Protein AF-A0A4P7UDV1-F1 (afdb_monomer)

Radius of gyration: 22.14 Å; Cα contacts (8 Å, |Δi|>4): 402; chains: 1; bounding box: 52×79×64 Å

Secondary structure (DSSP, 8-state):
----------------------PPP-----TTTTT---SSEEEEEEEEEETTEEEEEEEEEESSPPS-EEEEE--TT--GGGGHHHHHHHHTTT-EEEEE----GGG-HHHHHHHHHHHHHT-S--TTSPPPS-EEEEEETHHHHHHHHHHHHHHHH-GGGEEEEEEES--TT----TT-STT-----EEEEE--TTS---------

Organism: NCBI:txid402297

InterPro domains:
  IPR029058 Alpha/Beta hydrolase fold [G3DSA:3.40.50.1820] (19-200)
  IPR029058 Alpha/Beta hydrolase fold [SSF53474] (49-173)

Solvent-accessible surface area (backbone atoms only — not comparable to full-atom values): 12020 Å² total; per-residue (Å²): 134,93,86,83,82,89,80,89,80,87,78,86,81,80,82,84,72,74,93,61,85,78,70,78,77,81,73,73,85,67,70,49,39,79,76,56,85,60,98,48,32,49,53,47,69,45,81,45,73,49,88,88,43,78,30,50,27,45,35,25,40,23,78,54,83,45,74,24,31,31,42,48,28,38,30,54,95,55,43,49,62,80,42,47,70,61,41,46,59,44,7,63,69,31,26,23,26,42,19,66,42,63,81,19,65,96,10,29,58,65,63,17,42,41,46,26,52,30,52,71,71,57,73,57,62,56,88,98,49,82,65,47,70,33,33,33,25,17,15,34,29,23,9,11,27,17,21,45,38,22,45,38,43,25,53,73,75,37,45,93,28,44,58,29,38,43,30,35,51,45,43,93,80,64,80,75,59,80,60,78,58,94,89,57,83,72,85,57,55,60,46,77,48,68,56,101,84,59,92,76,92,78,89,69,87,85,132

Foldseek 3Di:
DDDDDDDDDDDDDDPPDDPDPDDPPQDPQDCLQVPDDDPFWGWDWDWDDFPNDIWIKIKIAGPDAAQAEEEEEEAQVDACSVCSVVQNVCSSVRYMYIYTGDHLVQLPLVSLLSVLVCLQVQVDQDPPDGHHQAYEFEYAASSLQSSLSSLQNCCVRPVVRYAEYEYHLYHPPRPRPQPPDPPDQRRYYYHYHYDPPRDDDDDDDDD

pLDDT: mean 79.94, std 22.25, range [30.83, 98.62]

Structure (mmCIF, N/CA/C/O backbone):
data_AF-A0A4P7UDV1-F1
#
_entry.id   AF-A0A4P7UDV1-F1
#
loop_
_atom_site.group_PDB
_atom_site.id
_atom_site.type_symbol
_atom_site.label_atom_id
_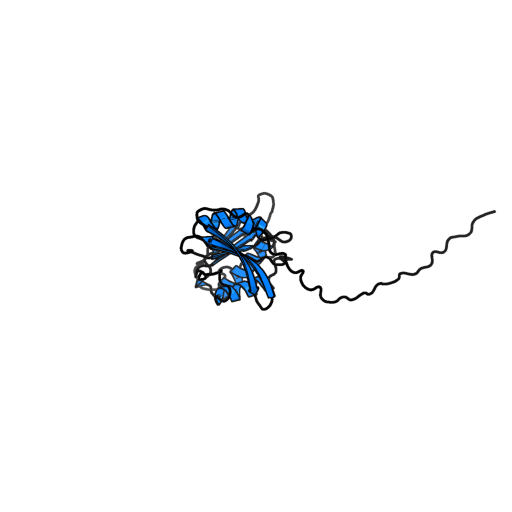atom_site.label_alt_id
_atom_site.label_comp_id
_atom_site.label_asym_id
_atom_site.label_entity_id
_atom_site.label_seq_id
_atom_site.pdbx_PDB_ins_code
_atom_site.Cartn_x
_atom_site.Cartn_y
_atom_site.Cartn_z
_atom_site.occupancy
_atom_site.B_iso_or_equiv
_atom_site.auth_seq_id
_atom_site.auth_comp_id
_atom_site.auth_asym_id
_atom_site.auth_atom_id
_atom_site.pdbx_PDB_model_num
ATOM 1 N N . MET A 1 1 ? 34.964 53.463 -48.352 1.00 39.47 1 MET A N 1
ATOM 2 C CA . MET A 1 1 ? 33.558 53.267 -47.938 1.00 39.47 1 MET A CA 1
ATOM 3 C C . MET A 1 1 ? 33.395 51.854 -47.388 1.00 39.47 1 MET A C 1
ATOM 5 O O . MET A 1 1 ? 33.718 50.904 -48.077 1.00 39.47 1 MET A O 1
ATOM 9 N N . LYS A 1 2 ? 32.984 51.776 -46.116 1.00 41.00 2 LYS A N 1
ATOM 10 C CA . LYS A 1 2 ? 32.418 50.651 -45.343 1.00 41.00 2 LYS A CA 1
ATOM 11 C C . LYS A 1 2 ? 32.063 49.356 -46.109 1.00 41.00 2 LYS A C 1
ATOM 13 O O . LYS A 1 2 ? 31.146 49.387 -46.925 1.00 41.00 2 LYS A O 1
ATOM 18 N N . LYS A 1 3 ? 32.642 48.224 -45.680 1.00 41.78 3 LYS A N 1
ATOM 19 C CA . LYS A 1 3 ? 31.980 47.080 -44.995 1.00 41.78 3 LYS A CA 1
ATOM 20 C C . LYS A 1 3 ? 32.905 45.855 -45.049 1.00 41.78 3 LYS A C 1
ATOM 22 O O . LYS A 1 3 ? 33.069 45.273 -46.114 1.00 41.78 3 LYS A O 1
ATOM 27 N N . THR A 1 4 ? 33.438 45.432 -43.904 1.00 43.97 4 THR A N 1
ATOM 28 C CA . THR A 1 4 ? 34.104 44.127 -43.778 1.00 43.97 4 THR A CA 1
ATOM 29 C C . THR A 1 4 ? 33.486 43.357 -42.618 1.00 43.97 4 THR A C 1
ATOM 31 O O . THR A 1 4 ? 33.153 43.930 -41.582 1.00 43.97 4 THR A O 1
ATOM 34 N N . LEU A 1 5 ? 33.246 42.081 -42.906 1.00 43.62 5 LEU A N 1
ATOM 35 C CA . LEU A 1 5 ? 32.395 41.107 -42.238 1.00 43.62 5 LEU A CA 1
ATOM 36 C C . LEU A 1 5 ? 32.737 40.822 -40.769 1.00 43.62 5 LEU A C 1
ATOM 38 O O . LEU A 1 5 ? 33.891 40.842 -40.354 1.00 43.62 5 LEU A O 1
ATOM 42 N N . MET A 1 6 ? 31.684 40.443 -40.040 1.00 44.84 6 MET A N 1
ATOM 43 C CA . MET A 1 6 ? 31.724 39.751 -38.755 1.00 44.84 6 MET A CA 1
ATOM 44 C C . MET A 1 6 ? 32.498 38.428 -38.835 1.00 44.84 6 MET A C 1
ATOM 46 O O . MET A 1 6 ? 32.241 37.615 -39.720 1.00 44.84 6 MET A O 1
ATOM 50 N N . ALA A 1 7 ? 33.337 38.175 -37.831 1.00 40.78 7 ALA A N 1
ATOM 51 C CA . ALA A 1 7 ? 33.758 36.837 -37.434 1.00 40.78 7 ALA A CA 1
ATOM 52 C C . ALA A 1 7 ? 33.317 36.613 -35.980 1.00 40.78 7 ALA A C 1
ATOM 54 O O . ALA A 1 7 ? 33.804 37.271 -35.063 1.00 40.78 7 ALA A O 1
ATOM 55 N N . VAL A 1 8 ? 32.351 35.713 -35.785 1.00 45.94 8 VAL A N 1
ATOM 56 C CA . VAL A 1 8 ? 31.938 35.216 -34.470 1.00 45.94 8 VAL A CA 1
ATOM 57 C C . VAL A 1 8 ? 32.872 34.061 -34.110 1.00 45.94 8 VAL A C 1
ATOM 59 O O . VAL A 1 8 ? 32.775 32.978 -34.678 1.00 45.94 8 VAL A O 1
ATOM 62 N N . VAL A 1 9 ? 33.784 34.307 -33.174 1.00 47.38 9 VAL A N 1
ATOM 63 C CA . VAL A 1 9 ? 34.491 33.285 -32.384 1.00 47.38 9 VAL A CA 1
ATOM 64 C C . VAL A 1 9 ? 33.741 33.268 -31.043 1.00 47.38 9 VAL A C 1
ATOM 66 O O . VAL A 1 9 ? 33.568 34.318 -30.442 1.00 47.38 9 VAL A O 1
ATOM 69 N N . GLY A 1 10 ? 33.125 32.197 -30.547 1.00 42.25 10 GLY A N 1
ATOM 70 C CA . GLY A 1 10 ? 33.565 30.811 -30.547 1.00 42.25 10 GLY A CA 1
ATOM 71 C C . GLY A 1 10 ? 34.203 30.490 -29.192 1.00 42.25 10 GLY A C 1
ATOM 72 O O . GLY A 1 10 ? 35.418 30.409 -29.116 1.00 42.25 10 GLY A O 1
ATOM 73 N N . ALA A 1 11 ? 33.399 30.327 -28.132 1.00 43.97 11 ALA A N 1
ATOM 74 C CA . ALA A 1 11 ? 33.794 29.606 -26.915 1.00 43.97 11 ALA A CA 1
ATOM 75 C C . ALA A 1 11 ? 32.549 29.169 -26.124 1.00 43.97 11 ALA A C 1
ATOM 77 O O . ALA A 1 11 ? 32.001 29.905 -25.305 1.00 43.97 11 ALA A O 1
ATOM 78 N N . ALA A 1 12 ? 32.100 27.944 -26.397 1.00 45.91 12 ALA A N 1
ATOM 79 C CA . ALA A 1 12 ? 31.223 27.194 -25.515 1.00 45.91 12 ALA A CA 1
ATOM 80 C C . ALA A 1 12 ? 32.033 26.768 -24.280 1.00 45.91 12 ALA A C 1
ATOM 82 O O . ALA A 1 12 ? 32.926 25.928 -24.383 1.00 45.91 12 ALA A O 1
ATOM 83 N N . ALA A 1 13 ? 31.736 27.343 -23.116 1.00 44.84 13 ALA A N 1
ATOM 84 C CA . ALA A 1 13 ? 32.221 26.817 -21.847 1.00 44.84 13 ALA A CA 1
ATOM 85 C C . ALA A 1 13 ? 31.266 25.705 -21.394 1.00 44.84 13 ALA A C 1
ATOM 87 O O . ALA A 1 13 ? 30.174 25.959 -20.886 1.00 44.84 13 ALA A O 1
ATOM 88 N N . ALA A 1 14 ? 31.675 24.461 -21.638 1.00 47.00 14 ALA A N 1
ATOM 89 C CA . ALA A 1 14 ? 31.023 23.268 -21.129 1.00 47.00 14 ALA A CA 1
ATOM 90 C C . ALA A 1 14 ? 31.122 23.234 -19.596 1.00 47.00 14 ALA A C 1
ATOM 92 O O . ALA A 1 14 ? 32.173 22.930 -19.035 1.00 47.00 14 ALA A O 1
ATOM 93 N N . ALA A 1 15 ? 30.015 23.516 -18.910 1.00 47.00 15 ALA A N 1
ATOM 94 C CA . ALA A 1 15 ? 29.861 23.186 -17.501 1.00 47.00 15 ALA A CA 1
ATOM 95 C C . ALA A 1 15 ? 29.557 21.682 -17.372 1.00 47.00 15 ALA A C 1
ATOM 97 O O . ALA A 1 15 ? 28.409 21.263 -17.249 1.00 47.00 15 ALA A O 1
ATOM 98 N N . LEU A 1 16 ? 30.605 20.857 -17.422 1.00 49.78 16 LEU A N 1
ATOM 99 C CA . LEU A 1 16 ? 30.581 19.471 -16.948 1.00 49.78 16 LEU A CA 1
ATOM 100 C C . LEU A 1 16 ? 30.649 19.480 -15.413 1.00 49.78 16 LEU A C 1
ATOM 102 O O . LEU A 1 16 ? 31.679 19.185 -14.815 1.00 49.78 16 LEU A O 1
ATOM 106 N N . ALA A 1 17 ? 29.547 19.863 -14.770 1.00 48.44 17 ALA A N 1
ATOM 107 C CA . ALA A 1 17 ? 29.377 19.721 -13.330 1.00 48.44 17 ALA A CA 1
ATOM 108 C C . ALA A 1 17 ? 28.583 18.437 -13.043 1.00 48.44 17 ALA A C 1
ATOM 110 O O . ALA A 1 17 ? 27.371 18.394 -13.217 1.00 48.44 17 ALA A O 1
ATOM 111 N N . GLY A 1 18 ? 29.311 17.389 -12.648 1.00 45.38 18 GLY A N 1
ATOM 112 C CA . GLY A 1 18 ? 28.862 16.268 -11.816 1.00 45.38 18 GLY A CA 1
ATOM 113 C C . GLY A 1 18 ? 27.475 15.675 -12.082 1.00 45.38 18 GLY A C 1
ATOM 114 O O . GLY A 1 18 ? 26.511 16.016 -11.403 1.00 45.38 18 GLY A O 1
ATOM 115 N N . LEU A 1 19 ? 27.406 14.655 -12.941 1.00 48.16 19 LEU A N 1
ATOM 116 C CA . LEU A 1 19 ? 26.330 13.657 -12.906 1.00 48.16 19 LEU A CA 1
ATOM 117 C C . LEU A 1 19 ? 26.549 12.714 -11.709 1.00 48.16 19 LEU A C 1
ATOM 119 O O . LEU A 1 19 ? 26.914 11.552 -11.866 1.00 48.16 19 LEU A O 1
ATOM 123 N N . GLY A 1 20 ? 26.377 13.231 -10.493 1.00 54.25 20 GLY A N 1
ATOM 124 C CA . GLY A 1 20 ? 26.124 12.383 -9.330 1.00 54.25 20 GLY A CA 1
ATOM 125 C C . GLY A 1 20 ? 24.699 11.823 -9.411 1.00 54.25 20 GLY A C 1
ATOM 126 O O . GLY A 1 20 ? 23.829 12.489 -9.983 1.00 54.25 20 GLY A O 1
ATOM 127 N N . PRO A 1 21 ? 24.418 10.623 -8.871 1.00 47.97 21 PRO A N 1
ATOM 128 C CA . PRO A 1 21 ? 23.047 10.144 -8.780 1.00 47.97 21 PRO A CA 1
ATOM 129 C C . PRO A 1 21 ? 22.236 11.167 -7.983 1.00 47.97 21 PRO A C 1
ATOM 131 O O . PRO A 1 21 ? 22.533 11.437 -6.818 1.00 47.97 21 PRO A O 1
ATOM 134 N N . LEU A 1 22 ? 21.233 11.768 -8.627 1.00 48.38 22 LEU A N 1
ATOM 135 C CA . LEU A 1 22 ? 20.241 12.581 -7.938 1.00 48.38 22 LEU A CA 1
ATOM 136 C C . LEU A 1 22 ? 19.570 11.665 -6.915 1.00 48.38 22 LEU A C 1
ATOM 138 O O . LEU A 1 22 ? 18.830 10.752 -7.285 1.00 48.38 22 LEU A O 1
ATOM 142 N N . ALA A 1 23 ? 19.875 11.875 -5.635 1.00 47.34 23 ALA A N 1
ATOM 143 C CA . ALA A 1 23 ? 19.129 11.242 -4.564 1.00 47.34 23 ALA A CA 1
ATOM 144 C C . ALA A 1 23 ? 17.637 11.549 -4.789 1.00 47.34 23 ALA A C 1
ATOM 146 O O . ALA A 1 23 ? 17.308 12.696 -5.123 1.00 47.34 23 ALA A O 1
ATOM 147 N N . PRO A 1 24 ? 16.732 10.565 -4.641 1.00 50.78 24 PRO A N 1
ATOM 148 C CA . PRO A 1 24 ? 15.307 10.830 -4.724 1.00 50.78 24 PRO A CA 1
ATOM 149 C C . PRO A 1 24 ? 14.972 11.974 -3.770 1.00 50.78 24 PRO A C 1
ATOM 151 O O . PRO A 1 24 ? 15.352 11.931 -2.598 1.00 50.78 24 PRO A O 1
ATOM 154 N N . ALA A 1 25 ? 14.299 13.009 -4.274 1.00 51.38 25 ALA A N 1
ATOM 155 C CA . ALA A 1 25 ? 13.832 14.093 -3.426 1.00 51.38 25 ALA A CA 1
ATOM 156 C C . ALA A 1 25 ? 13.021 13.483 -2.276 1.00 51.38 25 ALA A C 1
ATOM 158 O O . ALA A 1 25 ? 12.059 12.748 -2.517 1.00 51.38 25 ALA A O 1
ATOM 159 N N . ALA A 1 26 ? 13.440 13.756 -1.037 1.00 45.78 26 ALA A N 1
ATOM 160 C CA . ALA A 1 26 ? 12.703 13.352 0.149 1.00 45.78 26 ALA A CA 1
ATOM 161 C C . ALA A 1 26 ? 11.270 13.870 0.004 1.00 45.78 26 ALA A C 1
ATOM 163 O O . ALA A 1 26 ? 11.036 15.077 -0.084 1.00 45.78 26 ALA A O 1
ATOM 164 N N . GLN A 1 27 ? 10.317 12.951 -0.105 1.00 52.44 27 GLN A N 1
ATOM 165 C CA . GLN A 1 27 ? 8.931 13.326 -0.304 1.00 52.44 27 GLN A CA 1
ATOM 166 C C . GLN A 1 27 ? 8.416 13.969 0.982 1.00 52.44 27 GLN A C 1
ATOM 168 O O . GLN A 1 27 ? 8.565 13.409 2.070 1.00 52.44 27 GLN A O 1
ATOM 173 N N . ALA A 1 28 ? 7.876 15.183 0.856 1.00 50.59 28 ALA A N 1
ATOM 174 C CA . ALA A 1 28 ? 7.332 15.924 1.982 1.00 50.59 28 ALA A CA 1
ATOM 175 C C . ALA A 1 28 ? 6.292 15.067 2.718 1.00 50.59 28 ALA A C 1
ATOM 177 O O . ALA A 1 28 ? 5.492 14.381 2.084 1.00 50.59 28 ALA A O 1
ATOM 178 N N . VAL A 1 29 ? 6.308 15.117 4.054 1.00 52.41 29 VAL A N 1
ATOM 179 C CA . VAL A 1 29 ? 5.260 14.521 4.892 1.00 52.41 29 VAL A CA 1
ATOM 180 C C . VAL A 1 29 ? 3.934 15.125 4.447 1.00 52.41 29 VAL A C 1
ATOM 182 O O . VAL A 1 29 ? 3.690 16.319 4.637 1.00 52.41 29 VAL A O 1
ATOM 185 N N . ASP A 1 30 ? 3.114 14.319 3.785 1.00 56.59 30 ASP A N 1
ATOM 186 C CA . ASP A 1 30 ? 1.912 14.817 3.141 1.00 56.59 30 ASP A CA 1
ATOM 187 C C . ASP A 1 30 ? 0.906 15.219 4.238 1.00 56.59 30 ASP A C 1
ATOM 189 O O . ASP A 1 30 ? 0.527 14.409 5.090 1.00 56.59 30 ASP A O 1
ATOM 193 N N . LYS A 1 31 ? 0.451 16.484 4.252 1.00 63.84 31 LYS A N 1
ATOM 194 C CA . LYS A 1 31 ? -0.561 17.010 5.207 1.00 63.84 31 LYS A CA 1
ATOM 195 C C . LYS A 1 31 ? -1.968 16.430 4.954 1.00 63.84 31 LYS A C 1
ATOM 197 O O . LYS A 1 31 ? -2.992 17.025 5.288 1.00 63.84 31 LYS A O 1
ATOM 202 N N . VAL A 1 32 ? -2.055 15.271 4.320 1.00 73.44 32 VAL A N 1
ATOM 203 C CA . VAL A 1 32 ? -3.298 14.690 3.810 1.00 73.44 32 VAL A CA 1
ATOM 204 C C . VAL A 1 32 ? -4.190 14.236 4.944 1.00 73.44 32 VAL A C 1
ATOM 206 O O . VAL A 1 32 ? -5.389 14.530 4.926 1.00 73.44 32 VAL A O 1
ATOM 209 N N . CYS A 1 33 ? -3.596 13.588 5.945 1.00 85.88 33 CYS A N 1
ATOM 210 C CA . CYS A 1 33 ? -4.325 13.076 7.094 1.00 85.88 33 CYS A CA 1
ATOM 211 C C . CYS A 1 33 ? -4.685 14.151 8.128 1.00 85.88 33 CYS A C 1
ATOM 213 O O . CYS A 1 33 ? -5.594 13.931 8.918 1.00 85.88 33 CYS A O 1
ATOM 215 N N . THR A 1 34 ? -4.049 15.329 8.125 1.00 84.38 34 THR A N 1
ATOM 216 C CA . THR A 1 34 ? -4.352 16.376 9.124 1.00 84.38 34 THR A CA 1
ATOM 217 C C . THR A 1 34 ? -5.700 17.056 8.888 1.00 84.38 34 THR A C 1
ATOM 219 O O . THR A 1 34 ? -6.321 17.534 9.828 1.00 84.38 34 THR A O 1
ATOM 222 N N . SER A 1 35 ? -6.164 17.089 7.637 1.00 85.00 35 SER A N 1
ATOM 223 C CA . SER A 1 35 ? -7.484 17.610 7.243 1.00 85.00 35 SER A CA 1
ATOM 224 C C . SER A 1 35 ? -8.506 16.496 6.999 1.00 85.00 35 SER A C 1
ATOM 226 O O . SER A 1 35 ? -9.574 16.725 6.428 1.00 85.00 35 SER A O 1
ATOM 228 N N . TYR A 1 36 ? -8.170 15.267 7.389 1.00 92.12 36 TYR A N 1
ATOM 229 C CA . TYR A 1 36 ? -9.046 14.123 7.231 1.00 92.12 36 TYR A CA 1
ATOM 230 C C . TYR A 1 36 ? -10.136 14.120 8.305 1.00 92.12 36 TYR A C 1
ATOM 232 O O . TYR A 1 36 ? -9.853 14.272 9.489 1.00 92.12 36 TYR A O 1
ATOM 240 N N . SER A 1 37 ? -11.382 13.898 7.887 1.00 93.56 37 SER A N 1
ATOM 241 C CA . SER A 1 37 ? -12.525 13.759 8.786 1.00 93.56 37 SER A CA 1
ATOM 242 C C . SER A 1 37 ? -13.454 12.651 8.296 1.00 93.56 37 SER A C 1
ATOM 244 O O . SER A 1 37 ? -13.829 12.609 7.115 1.00 93.56 37 SER A O 1
ATOM 246 N N . SER A 1 38 ? -13.783 11.745 9.217 1.00 96.44 38 SER A N 1
ATOM 247 C CA . SER A 1 38 ? -14.767 10.674 9.081 1.00 96.44 38 SER A CA 1
ATOM 248 C C . SER A 1 38 ? -15.175 10.187 10.477 1.00 96.44 38 SER A C 1
ATOM 250 O O . SER A 1 38 ? -14.367 10.211 11.403 1.00 96.44 38 SER A O 1
ATOM 252 N N . SER A 1 39 ? -16.421 9.735 10.633 1.00 96.69 39 SER A N 1
ATOM 253 C CA . SER A 1 39 ? -16.919 9.117 11.871 1.00 96.69 39 SER A CA 1
ATOM 254 C C . SER A 1 39 ? -16.614 7.617 11.970 1.00 96.69 39 SER A C 1
ATOM 256 O O . SER A 1 39 ? -16.774 7.029 13.038 1.00 96.69 39 SER A O 1
ATOM 258 N N . SER A 1 40 ? -16.187 6.979 10.874 1.00 97.38 40 SER A N 1
ATOM 259 C CA . SER A 1 40 ? -16.047 5.514 10.782 1.00 97.38 40 SER A CA 1
ATOM 260 C C . SER A 1 40 ? -14.673 5.036 10.312 1.00 97.38 40 SER A C 1
ATOM 262 O O . SER A 1 40 ? -14.418 3.830 10.268 1.00 97.38 40 SER A O 1
ATOM 264 N N . SER A 1 41 ? -13.760 5.960 10.027 1.00 97.81 41 SER A N 1
ATOM 265 C CA . SER A 1 41 ? -12.378 5.649 9.683 1.00 97.81 41 SER A CA 1
ATOM 266 C C . SER A 1 41 ? -11.426 6.767 10.096 1.00 97.81 41 SER A C 1
ATOM 268 O O . SER A 1 41 ? -11.838 7.877 10.424 1.00 97.81 41 SER A O 1
ATOM 270 N N . THR A 1 42 ? -10.131 6.472 10.068 1.00 97.00 42 THR A N 1
ATOM 271 C CA . THR A 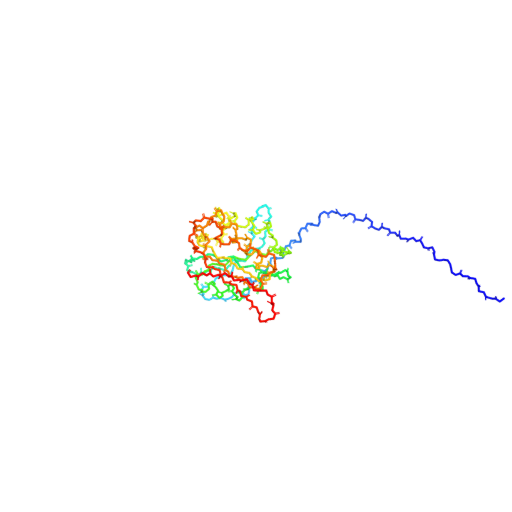1 42 ? -9.037 7.392 10.403 1.00 97.00 42 THR A CA 1
ATOM 272 C C . THR A 1 42 ? -7.991 7.398 9.294 1.00 97.00 42 THR A C 1
ATOM 274 O O . THR A 1 42 ? -7.896 6.443 8.525 1.00 97.00 42 THR A O 1
ATOM 277 N N . CYS A 1 43 ? -7.210 8.473 9.198 1.00 96.81 43 CYS A N 1
ATOM 278 C CA . CYS A 1 43 ? -6.077 8.578 8.281 1.00 96.81 43 CYS A CA 1
ATOM 279 C C . CYS A 1 43 ? -4.799 8.751 9.093 1.00 96.81 43 CYS A C 1
ATOM 281 O O . CYS A 1 43 ? -4.744 9.612 9.972 1.00 96.81 43 CYS A O 1
ATOM 283 N N . VAL A 1 44 ? -3.773 7.962 8.789 1.00 95.38 44 VAL A N 1
ATOM 284 C CA . VAL A 1 44 ? -2.451 8.077 9.405 1.00 95.38 44 VAL A CA 1
ATOM 285 C C . VAL A 1 44 ? -1.391 8.126 8.313 1.00 95.38 44 VAL A C 1
ATOM 287 O O . VAL A 1 44 ? -1.269 7.189 7.527 1.00 95.38 44 VAL A O 1
ATOM 290 N N . ASN A 1 45 ? -0.606 9.204 8.288 1.00 94.44 45 ASN A N 1
ATOM 291 C CA . ASN A 1 45 ? 0.602 9.272 7.474 1.00 94.44 45 ASN A CA 1
ATOM 292 C C . ASN A 1 45 ? 1.775 8.730 8.297 1.00 94.44 45 ASN A C 1
ATOM 294 O O . ASN A 1 45 ? 1.977 9.128 9.445 1.00 94.44 45 ASN A O 1
ATOM 298 N N . THR A 1 46 ? 2.531 7.794 7.737 1.00 92.88 46 THR A N 1
ATOM 299 C CA . THR A 1 46 ? 3.693 7.205 8.407 1.00 92.88 46 THR A CA 1
ATOM 300 C C . THR A 1 46 ? 4.786 6.876 7.404 1.00 92.88 46 THR A C 1
ATOM 302 O O . THR A 1 46 ? 4.512 6.655 6.224 1.00 92.88 46 THR A O 1
ATOM 305 N N . GLN A 1 47 ? 6.024 6.801 7.881 1.00 93.62 47 GLN A N 1
ATOM 306 C CA . GLN A 1 47 ? 7.140 6.330 7.074 1.00 93.62 47 GLN A CA 1
ATOM 307 C C . GLN A 1 47 ? 7.189 4.797 7.083 1.00 93.62 47 GLN A C 1
ATOM 309 O O . GLN A 1 47 ? 7.030 4.153 8.130 1.00 93.62 47 GLN A O 1
ATOM 314 N N . ARG A 1 48 ? 7.405 4.202 5.908 1.00 94.12 48 ARG A N 1
ATOM 315 C CA . ARG A 1 48 ? 7.580 2.756 5.728 1.00 94.12 48 ARG A CA 1
ATOM 316 C C . ARG A 1 48 ? 8.763 2.471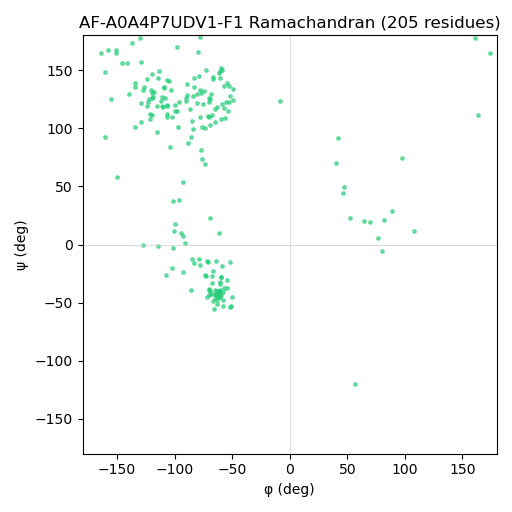 4.824 1.00 94.12 48 ARG A C 1
ATOM 318 O O . ARG A 1 48 ? 8.913 3.089 3.776 1.00 94.12 48 ARG A O 1
ATOM 325 N N . THR A 1 49 ? 9.580 1.510 5.229 1.00 95.38 49 THR A N 1
ATOM 326 C CA . THR A 1 49 ? 10.708 1.038 4.430 1.00 95.38 49 THR A CA 1
ATOM 327 C C . THR A 1 49 ? 10.258 -0.117 3.542 1.00 95.38 49 THR A C 1
ATOM 329 O O . THR A 1 49 ? 9.739 -1.115 4.036 1.00 95.38 49 THR A O 1
ATOM 332 N N . ILE A 1 50 ? 10.459 0.023 2.234 1.00 96.56 50 ILE A N 1
ATOM 333 C CA . ILE A 1 50 ? 10.183 -0.990 1.212 1.00 96.56 50 ILE A CA 1
ATOM 334 C C . ILE A 1 50 ? 11.496 -1.211 0.457 1.00 96.56 50 ILE A C 1
ATOM 336 O O . ILE A 1 50 ? 12.059 -0.258 -0.079 1.00 96.56 50 ILE A O 1
ATOM 340 N N . ALA A 1 51 ? 12.021 -2.441 0.492 1.00 95.38 51 ALA A N 1
ATOM 341 C CA . ALA A 1 51 ? 13.316 -2.809 -0.099 1.00 95.38 51 ALA A CA 1
ATOM 342 C C . ALA A 1 51 ? 14.464 -1.823 0.226 1.00 95.38 51 ALA A C 1
ATOM 344 O O . ALA A 1 51 ? 15.232 -1.412 -0.638 1.00 95.38 51 ALA A O 1
ATOM 345 N N . GLY A 1 52 ? 14.563 -1.404 1.492 1.00 94.25 52 GLY A N 1
ATOM 346 C CA . GLY A 1 52 ? 15.621 -0.502 1.966 1.00 94.25 52 GLY A CA 1
ATOM 347 C C . GLY A 1 52 ? 15.399 0.985 1.670 1.00 94.25 52 GLY A C 1
ATOM 348 O O . GLY A 1 52 ? 16.149 1.810 2.181 1.00 94.25 52 GLY A O 1
ATOM 349 N N . THR A 1 53 ? 14.351 1.354 0.927 1.00 95.75 53 THR A N 1
ATOM 350 C CA . THR A 1 53 ? 13.988 2.758 0.683 1.00 95.75 53 THR A CA 1
ATOM 351 C C . THR A 1 53 ? 12.803 3.164 1.550 1.00 95.75 53 THR A C 1
ATOM 353 O O . THR A 1 53 ? 11.809 2.444 1.634 1.00 95.75 53 THR A O 1
ATOM 356 N N . THR A 1 54 ? 12.897 4.316 2.214 1.00 95.56 54 THR A N 1
ATOM 357 C CA . THR A 1 54 ? 11.822 4.843 3.064 1.00 95.56 54 THR A CA 1
ATOM 358 C C . THR A 1 54 ? 10.884 5.736 2.261 1.00 95.56 54 THR A C 1
ATOM 360 O O . THR A 1 54 ? 11.317 6.714 1.655 1.00 95.56 54 THR A O 1
ATOM 363 N N . TYR A 1 55 ? 9.594 5.417 2.312 1.00 94.88 55 TYR A N 1
ATOM 364 C CA . TYR A 1 55 ? 8.515 6.139 1.651 1.00 94.88 55 TYR A CA 1
ATOM 365 C C . TYR A 1 55 ? 7.507 6.659 2.668 1.00 94.88 55 TYR A C 1
ATOM 367 O O . TYR A 1 55 ? 7.210 5.986 3.662 1.00 94.88 55 TYR A O 1
ATOM 375 N N . SER A 1 56 ? 6.917 7.814 2.365 1.00 94.62 56 SER A N 1
ATOM 376 C CA . SER A 1 56 ? 5.729 8.276 3.075 1.00 94.62 56 SER A CA 1
ATOM 377 C C . SER A 1 56 ? 4.531 7.454 2.612 1.00 94.62 56 SER A C 1
ATOM 379 O O . SER A 1 56 ? 4.321 7.248 1.418 1.00 94.62 56 SER A O 1
ATOM 381 N N . THR A 1 57 ? 3.742 6.955 3.554 1.00 95.75 57 THR A N 1
ATOM 382 C CA . THR A 1 57 ? 2.565 6.133 3.270 1.00 95.75 57 THR A CA 1
ATOM 383 C C . THR A 1 57 ? 1.351 6.699 3.975 1.00 95.75 57 THR A C 1
ATOM 385 O O . THR A 1 57 ? 1.410 6.998 5.169 1.00 95.75 57 THR A O 1
ATOM 388 N N . ASP A 1 58 ? 0.251 6.809 3.238 1.00 96.31 58 ASP A N 1
ATOM 389 C CA . ASP A 1 58 ? -1.052 7.149 3.794 1.00 96.31 58 ASP A CA 1
ATOM 390 C C . ASP A 1 58 ? -1.834 5.864 4.045 1.00 96.31 58 ASP A C 1
ATOM 392 O O . ASP A 1 58 ? -2.092 5.082 3.124 1.00 96.31 58 ASP A O 1
ATOM 396 N N . TRP A 1 59 ? -2.240 5.675 5.296 1.00 97.69 59 TRP A N 1
ATOM 397 C CA . TRP A 1 59 ? -3.115 4.593 5.717 1.00 97.69 59 TRP A CA 1
ATOM 398 C C . TRP A 1 59 ? -4.490 5.135 6.053 1.00 97.69 59 TRP A C 1
ATOM 400 O O . TRP A 1 59 ? -4.615 6.002 6.914 1.00 97.69 59 TRP A O 1
ATOM 410 N N . TYR A 1 60 ? -5.520 4.576 5.429 1.00 98.00 60 TYR A N 1
ATOM 411 C CA . TYR A 1 60 ? -6.910 4.830 5.784 1.00 98.00 60 TYR A CA 1
ATOM 412 C C . TYR A 1 60 ? -7.449 3.590 6.482 1.00 98.00 60 TYR A C 1
ATOM 414 O O . TYR A 1 60 ? -7.546 2.516 5.883 1.00 98.00 60 TYR A O 1
ATOM 422 N N . LEU A 1 61 ? -7.731 3.726 7.773 1.00 97.94 61 LEU A N 1
ATOM 423 C CA . LEU A 1 61 ? -8.046 2.619 8.662 1.00 97.94 61 LEU A CA 1
ATOM 424 C C . LEU A 1 61 ? -9.531 2.682 9.038 1.00 97.94 61 LEU A C 1
ATOM 426 O O . LEU A 1 61 ? -9.932 3.669 9.661 1.00 97.94 61 LEU A O 1
ATOM 430 N N . PRO A 1 62 ? -10.356 1.674 8.699 1.00 98.00 62 PRO A N 1
ATOM 431 C CA . PRO A 1 62 ? -11.695 1.574 9.269 1.00 98.00 62 PRO A CA 1
ATOM 432 C C . PRO A 1 62 ? -11.628 1.438 10.797 1.00 98.00 62 PRO A C 1
ATOM 434 O O . PRO A 1 62 ? -10.694 0.845 11.341 1.00 98.00 62 PRO A O 1
ATOM 437 N N . ASN A 1 63 ? -12.646 1.945 11.493 1.00 96.31 63 ASN A N 1
ATOM 438 C CA . ASN A 1 63 ? -12.783 1.780 12.946 1.00 96.31 63 ASN A CA 1
ATOM 439 C C . ASN A 1 63 ? -13.163 0.339 13.337 1.00 96.31 63 ASN A C 1
ATOM 441 O O . ASN A 1 63 ? -13.042 -0.042 14.499 1.00 96.31 63 ASN A O 1
ATOM 445 N N . VAL A 1 64 ? -13.598 -0.460 12.360 1.00 95.56 64 VAL A N 1
ATOM 446 C CA . VAL A 1 64 ? -13.880 -1.894 12.479 1.00 95.56 64 VAL A CA 1
ATOM 447 C C . VAL A 1 64 ? -12.702 -2.735 11.980 1.00 95.56 64 VAL A C 1
ATOM 449 O O . VAL A 1 64 ? -11.784 -2.230 11.331 1.00 95.56 64 VAL A O 1
ATOM 452 N N . THR A 1 65 ? -12.740 -4.045 12.227 1.00 96.12 65 THR A N 1
ATOM 453 C CA . THR A 1 65 ? -11.800 -4.988 11.609 1.00 96.12 65 THR A CA 1
ATOM 454 C C . THR A 1 65 ? -11.910 -4.916 10.087 1.00 96.12 65 THR A C 1
ATOM 456 O O . THR A 1 65 ? -12.976 -5.155 9.521 1.00 96.12 65 THR A O 1
ATOM 459 N N . ALA A 1 66 ? -10.802 -4.591 9.422 1.00 97.94 66 ALA A N 1
ATOM 460 C CA . ALA A 1 66 ? -10.771 -4.485 7.972 1.00 97.94 66 ALA A CA 1
ATOM 461 C C . ALA A 1 66 ? -10.947 -5.862 7.312 1.00 97.94 66 ALA A C 1
ATOM 463 O O . ALA A 1 66 ? -10.220 -6.807 7.618 1.00 97.94 66 ALA A O 1
ATOM 464 N N . SER A 1 67 ? -11.879 -5.955 6.366 1.00 97.88 67 SER A N 1
ATOM 465 C CA . SER A 1 67 ? -12.146 -7.180 5.593 1.00 97.88 67 SER A CA 1
ATOM 466 C C . SER A 1 67 ? -11.060 -7.485 4.549 1.00 97.88 67 SER A C 1
ATOM 468 O O . SER A 1 67 ? -10.844 -8.640 4.175 1.00 97.88 67 SER A O 1
ATOM 470 N N . ALA A 1 68 ? -10.36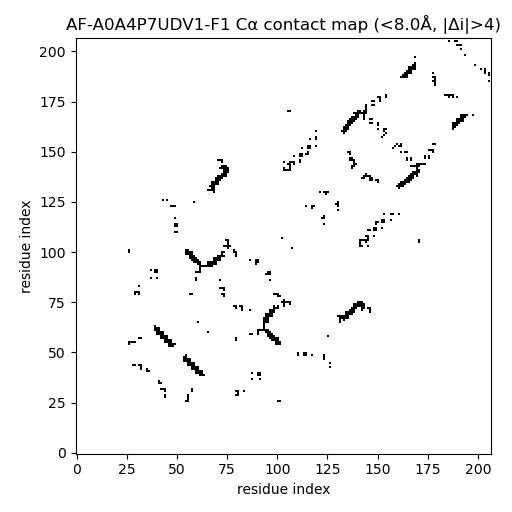7 -6.444 4.089 1.00 98.06 68 ALA A N 1
ATOM 471 C CA . ALA A 1 68 ? -9.269 -6.489 3.133 1.00 98.06 68 ALA A CA 1
ATOM 472 C C . ALA A 1 68 ? -8.394 -5.235 3.280 1.00 98.06 68 ALA A C 1
ATOM 474 O O . ALA A 1 68 ? -8.794 -4.256 3.918 1.00 98.06 68 ALA A O 1
ATOM 475 N N . VAL A 1 69 ? -7.219 -5.259 2.654 1.00 98.56 69 VAL A N 1
ATOM 476 C CA . VAL A 1 69 ? -6.423 -4.064 2.361 1.00 98.56 69 VAL A CA 1
ATOM 477 C C . VAL A 1 69 ? -6.442 -3.794 0.863 1.00 98.56 69 VAL A C 1
ATOM 479 O O . VAL A 1 69 ? -6.257 -4.704 0.063 1.00 98.56 69 VAL A O 1
ATOM 482 N N . MET A 1 70 ? -6.657 -2.545 0.475 1.00 98.62 70 MET A N 1
ATOM 483 C CA . MET A 1 70 ? -6.530 -2.074 -0.891 1.00 98.62 70 MET A CA 1
ATOM 484 C C . MET A 1 70 ? -5.262 -1.236 -1.030 1.00 98.62 70 MET A C 1
ATOM 486 O O . MET A 1 70 ? -5.125 -0.199 -0.384 1.00 98.62 70 MET A O 1
ATOM 490 N N . VAL A 1 71 ? -4.347 -1.663 -1.896 1.00 98.50 71 VAL A N 1
ATOM 491 C CA . VAL A 1 71 ? -3.256 -0.814 -2.383 1.00 98.50 71 VAL A CA 1
ATOM 492 C C . VAL A 1 71 ? -3.847 0.100 -3.446 1.00 98.50 71 VAL A C 1
ATOM 494 O O . VAL A 1 71 ? -4.215 -0.384 -4.513 1.00 98.50 71 VAL A O 1
ATOM 497 N N . LEU A 1 72 ? -3.973 1.395 -3.162 1.00 98.31 72 LEU A N 1
ATOM 498 C CA . LEU A 1 72 ? -4.531 2.385 -4.083 1.00 98.31 72 LEU A CA 1
ATOM 499 C C . LEU A 1 72 ? -3.502 3.483 -4.348 1.00 98.31 72 LEU A C 1
ATOM 501 O O . LEU A 1 72 ? -3.265 4.311 -3.474 1.00 98.31 72 LEU A O 1
ATOM 505 N N . ASN A 1 73 ? -2.915 3.509 -5.550 1.00 97.44 73 ASN A N 1
ATOM 506 C CA . ASN A 1 73 ? -1.797 4.408 -5.857 1.00 97.44 73 ASN A CA 1
ATOM 507 C C . ASN A 1 73 ? -2.112 5.496 -6.897 1.00 97.44 73 ASN A C 1
ATOM 509 O O . ASN A 1 73 ? -2.935 5.337 -7.807 1.00 97.44 73 ASN A O 1
ATOM 513 N N . HIS A 1 74 ? -1.439 6.637 -6.731 1.00 95.88 74 HIS A N 1
ATOM 514 C CA . HIS A 1 74 ? -1.639 7.853 -7.515 1.00 95.88 74 HIS A CA 1
ATOM 515 C C . HIS A 1 74 ? -0.934 7.797 -8.883 1.00 95.88 74 HIS A C 1
ATOM 517 O O . HIS A 1 74 ? -0.079 6.955 -9.136 1.00 95.88 74 HIS A O 1
ATOM 523 N N . GLY A 1 75 ? -1.290 8.717 -9.786 1.00 93.44 75 GLY A N 1
ATOM 524 C CA . GLY A 1 75 ? -0.627 8.871 -11.089 1.00 93.44 75 GLY A CA 1
ATOM 525 C C . GLY A 1 75 ? 0.723 9.601 -11.015 1.00 93.44 75 GLY A C 1
ATOM 526 O O . GLY A 1 75 ? 1.128 10.064 -9.953 1.00 93.44 75 GLY A O 1
ATOM 527 N N . PHE A 1 76 ? 1.384 9.752 -12.168 1.00 90.31 76 PHE A N 1
ATOM 528 C CA . PHE A 1 76 ? 2.756 10.271 -12.308 1.00 90.31 76 PHE A CA 1
ATOM 529 C C . PHE A 1 76 ? 3.025 11.607 -11.585 1.00 90.31 76 PHE A C 1
ATOM 531 O O . PHE A 1 76 ? 3.947 11.689 -10.787 1.00 90.31 76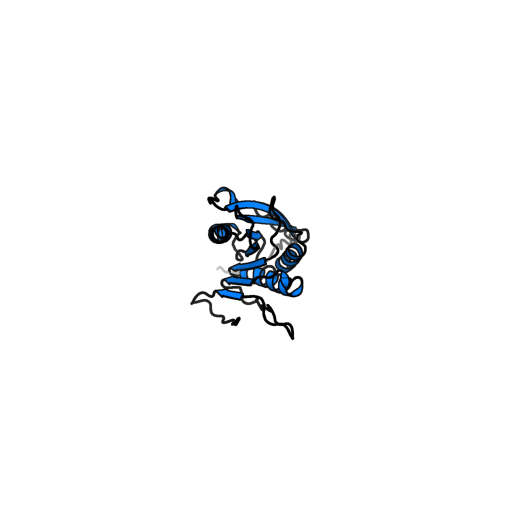 PHE A O 1
ATOM 538 N N . SER A 1 77 ? 2.213 12.643 -11.819 1.00 84.44 77 SER A N 1
ATOM 539 C CA . SER A 1 77 ? 2.439 14.000 -11.277 1.00 84.44 77 SER A CA 1
ATOM 540 C C . SER A 1 77 ? 1.557 14.319 -10.061 1.00 84.44 77 SER A C 1
ATOM 542 O O . SER A 1 77 ? 0.976 15.406 -9.968 1.00 84.44 77 SER A O 1
ATOM 544 N N . ARG A 1 78 ? 1.325 13.330 -9.195 1.00 88.00 78 ARG A N 1
ATOM 545 C CA . ARG A 1 78 ? 0.360 13.387 -8.083 1.00 88.00 78 ARG A CA 1
ATOM 546 C C . ARG A 1 78 ? 0.963 12.773 -6.817 1.00 88.00 78 ARG A C 1
ATOM 548 O O . ARG A 1 78 ? 2.050 12.214 -6.880 1.00 88.00 78 ARG A O 1
ATOM 555 N N . GLY A 1 79 ? 0.243 12.883 -5.704 1.00 92.62 79 GLY A N 1
ATOM 556 C CA . GLY A 1 79 ? 0.535 12.198 -4.443 1.00 92.62 79 GLY A CA 1
ATOM 557 C C . GLY A 1 79 ? -0.703 11.491 -3.889 1.00 92.62 79 GLY A C 1
ATOM 558 O O . GLY A 1 79 ? -1.801 11.588 -4.452 1.00 92.62 79 GLY A O 1
ATOM 559 N N . CYS A 1 80 ? -0.547 10.791 -2.769 1.00 94.69 80 CYS A N 1
ATOM 560 C CA . CYS A 1 80 ? -1.625 10.072 -2.092 1.00 94.69 80 CYS A CA 1
ATOM 561 C C . CYS A 1 80 ? -2.772 10.991 -1.655 1.00 94.69 80 CYS A C 1
ATOM 563 O O . CYS A 1 80 ? -3.937 10.580 -1.692 1.00 94.69 80 CYS A O 1
ATOM 565 N N . GLY A 1 81 ? -2.491 12.272 -1.392 1.00 93.12 81 GLY A N 1
ATOM 566 C CA . GLY A 1 81 ? -3.517 13.286 -1.148 1.00 93.12 81 GLY A CA 1
ATOM 567 C C . GLY A 1 81 ? -4.573 13.422 -2.238 1.00 93.12 81 GLY A C 1
ATOM 568 O O . GLY A 1 81 ? -5.735 13.707 -1.942 1.00 93.12 81 GLY A O 1
ATOM 569 N N . ASN A 1 82 ? -4.217 13.143 -3.494 1.00 93.38 82 ASN A N 1
ATOM 570 C CA . ASN A 1 82 ? -5.159 13.180 -4.612 1.00 93.38 82 ASN A CA 1
ATOM 571 C C . ASN A 1 82 ? -6.174 12.030 -4.590 1.00 93.38 82 ASN A C 1
ATOM 573 O O . ASN A 1 82 ? -7.180 12.101 -5.291 1.00 93.38 82 ASN A O 1
ATOM 577 N N . LEU A 1 83 ? -5.931 10.989 -3.792 1.00 94.06 83 LEU A N 1
ATOM 578 C CA . LEU A 1 83 ? -6.820 9.841 -3.640 1.00 94.06 83 LEU A CA 1
ATOM 579 C C . LEU A 1 83 ? -7.657 9.913 -2.359 1.00 94.06 83 LEU A C 1
ATOM 581 O O . LEU A 1 83 ? -8.521 9.064 -2.169 1.00 94.06 83 LEU A O 1
ATOM 585 N N . ARG A 1 84 ? -7.466 10.929 -1.500 1.00 94.62 84 ARG A N 1
ATOM 586 C CA . ARG A 1 84 ? -8.067 10.999 -0.155 1.00 94.62 84 ARG A CA 1
ATOM 587 C C . ARG A 1 84 ? -9.572 10.740 -0.124 1.00 94.62 84 ARG A C 1
ATOM 589 O O . ARG A 1 84 ? -10.039 9.997 0.733 1.00 94.62 84 ARG A O 1
ATOM 596 N N . GLY A 1 85 ? -10.337 11.345 -1.034 1.00 95.12 85 GLY A N 1
ATOM 597 C CA . GLY A 1 85 ? -11.792 11.153 -1.093 1.00 95.12 85 GLY A CA 1
ATOM 598 C C . GLY A 1 85 ? -12.184 9.709 -1.423 1.00 95.12 85 GLY A C 1
ATOM 599 O O . GLY A 1 85 ? -13.059 9.136 -0.770 1.00 95.12 85 GLY A O 1
ATOM 600 N N . THR A 1 86 ? -11.491 9.102 -2.386 1.00 96.25 86 THR A N 1
ATOM 601 C CA . THR A 1 86 ? -11.677 7.700 -2.778 1.00 96.25 86 THR A CA 1
ATOM 602 C C . THR A 1 86 ? -11.254 6.761 -1.653 1.00 96.25 86 THR A C 1
ATOM 604 O O . THR A 1 86 ? -12.032 5.899 -1.253 1.00 96.25 86 THR A O 1
ATOM 607 N N . SER A 1 87 ? -10.068 6.971 -1.077 1.00 97.56 87 SER A N 1
ATOM 608 C CA . SER A 1 87 ? -9.550 6.163 0.026 1.00 97.56 87 SER A CA 1
ATOM 609 C C . SER A 1 87 ? -10.436 6.242 1.266 1.00 97.56 87 SER A C 1
ATOM 611 O O . SER A 1 87 ? -10.697 5.218 1.890 1.00 97.56 87 SER A O 1
ATOM 613 N N . ARG A 1 88 ? -10.974 7.430 1.590 1.00 97.62 88 ARG A N 1
ATOM 614 C CA . ARG A 1 88 ? -11.989 7.590 2.640 1.00 97.62 88 ARG A CA 1
ATOM 615 C C . ARG A 1 88 ? -13.215 6.734 2.348 1.00 97.62 88 ARG A C 1
ATOM 617 O O . ARG A 1 88 ? -13.599 5.942 3.192 1.00 97.62 88 ARG A O 1
ATOM 624 N N . SER A 1 89 ? -13.787 6.865 1.154 1.00 98.06 89 SER A N 1
ATOM 625 C CA . SER A 1 89 ? -15.020 6.154 0.792 1.00 98.06 89 SER A CA 1
ATOM 626 C C . SER A 1 89 ? -14.850 4.631 0.862 1.00 98.06 89 SER A C 1
ATOM 628 O O . SER A 1 89 ? -15.779 3.928 1.237 1.00 98.06 89 SER A O 1
ATOM 630 N N . ILE A 1 90 ? -13.661 4.118 0.532 1.00 98.25 90 ILE A N 1
ATOM 631 C CA . ILE A 1 90 ? -13.317 2.694 0.660 1.00 98.25 90 ILE A CA 1
ATOM 632 C C . ILE A 1 90 ? -13.156 2.295 2.138 1.00 98.25 90 ILE A C 1
ATOM 634 O O . ILE A 1 90 ? -13.710 1.280 2.564 1.00 98.25 90 ILE A O 1
ATOM 638 N N . ALA A 1 91 ? -12.459 3.108 2.937 1.00 98.31 91 ALA A N 1
ATOM 639 C CA . ALA A 1 91 ? -12.279 2.869 4.370 1.00 98.31 91 ALA A CA 1
ATOM 640 C C . ALA A 1 91 ? -13.599 2.859 5.144 1.00 98.31 91 ALA A C 1
ATOM 642 O O . ALA A 1 91 ? -13.821 1.969 5.960 1.00 98.31 91 ALA A O 1
ATOM 643 N N . GLU A 1 92 ? -14.525 3.755 4.817 1.00 98.12 92 GLU A N 1
ATOM 644 C CA . GLU A 1 92 ? -15.873 3.803 5.401 1.00 98.12 92 GLU A CA 1
ATOM 645 C C . GLU A 1 92 ? -16.716 2.557 5.066 1.00 98.12 92 GLU A C 1
ATOM 647 O O . GLU A 1 92 ? -17.729 2.292 5.711 1.00 98.12 92 GLU A O 1
ATOM 652 N N . LYS A 1 93 ? -16.290 1.746 4.087 1.00 98.12 93 LYS A N 1
ATOM 653 C CA . LYS A 1 93 ? -16.879 0.436 3.764 1.00 98.12 93 LYS A CA 1
ATOM 654 C C . LYS A 1 93 ? -16.166 -0.743 4.435 1.00 98.12 93 LYS A C 1
ATOM 656 O O . LYS A 1 93 ? -16.458 -1.890 4.112 1.00 98.12 93 LYS A O 1
ATOM 661 N N . GLY A 1 94 ? -15.251 -0.493 5.372 1.00 98.00 94 GLY A N 1
ATOM 662 C CA . GLY A 1 94 ? -14.565 -1.550 6.120 1.00 98.00 94 GLY A CA 1
ATOM 663 C C . GLY A 1 94 ? -13.379 -2.177 5.379 1.00 98.00 94 GLY A C 1
ATOM 664 O O . GLY A 1 94 ? -12.979 -3.299 5.703 1.00 98.00 94 GLY A O 1
ATOM 665 N N . VAL A 1 95 ? -12.812 -1.483 4.389 1.00 98.44 95 VAL A N 1
ATOM 666 C CA . VAL A 1 95 ? -11.599 -1.904 3.671 1.00 98.44 95 VAL A CA 1
ATOM 667 C C . VAL A 1 95 ? -10.461 -0.953 4.011 1.00 98.44 95 VAL A C 1
ATOM 669 O O . VAL A 1 95 ? -10.556 0.248 3.800 1.00 98.44 95 VAL A O 1
ATOM 672 N N . MET A 1 96 ? -9.357 -1.481 4.523 1.00 98.44 96 MET A N 1
ATOM 673 C CA . MET A 1 96 ? -8.164 -0.677 4.777 1.00 98.44 96 MET A CA 1
ATOM 674 C C . MET A 1 96 ? -7.570 -0.185 3.457 1.00 98.44 96 MET A C 1
ATOM 676 O O . MET A 1 96 ? -7.534 -0.949 2.501 1.00 98.44 96 MET A O 1
ATOM 680 N N . VAL A 1 97 ? -7.053 1.042 3.392 1.00 98.50 97 VAL A N 1
ATOM 681 C CA . VAL A 1 97 ? -6.365 1.540 2.188 1.00 98.50 97 VAL A CA 1
ATOM 682 C C . VAL A 1 97 ? -4.930 1.912 2.515 1.00 98.50 97 VAL A C 1
ATOM 684 O O . VAL A 1 97 ? -4.687 2.648 3.468 1.00 98.50 97 VAL A O 1
ATOM 687 N N . LEU A 1 98 ? -4.002 1.422 1.699 1.00 98.50 98 LEU A N 1
ATOM 688 C CA . LEU A 1 98 ? -2.601 1.819 1.671 1.00 98.50 98 LEU A CA 1
ATOM 689 C C . LEU A 1 98 ? -2.339 2.582 0.373 1.00 98.50 98 LEU A C 1
ATOM 691 O O . LEU A 1 98 ? -2.590 2.061 -0.713 1.00 98.50 98 LEU A O 1
ATOM 695 N N . CYS A 1 99 ? -1.776 3.778 0.485 1.00 97.94 99 CYS A N 1
ATOM 696 C CA . CYS A 1 99 ? -1.151 4.473 -0.630 1.00 97.94 99 CYS A CA 1
ATOM 697 C C . CYS A 1 99 ? 0.317 4.748 -0.304 1.00 97.94 99 CYS A C 1
ATOM 699 O O . CYS A 1 99 ? 0.639 5.213 0.792 1.00 97.94 99 CYS A O 1
ATOM 701 N N . VAL A 1 100 ? 1.206 4.455 -1.251 1.00 97.31 100 VAL A N 1
ATOM 702 C CA . VAL A 1 100 ? 2.635 4.761 -1.145 1.00 97.31 100 VAL A CA 1
ATOM 703 C C . VAL A 1 100 ? 2.910 6.025 -1.943 1.00 97.31 100 VAL A C 1
ATOM 705 O O . VAL A 1 100 ? 2.776 6.009 -3.170 1.00 97.31 100 VAL A O 1
ATOM 708 N N . ASN A 1 101 ? 3.313 7.098 -1.258 1.00 95.12 101 ASN A N 1
ATOM 709 C CA . ASN A 1 101 ? 3.904 8.248 -1.921 1.00 95.12 101 ASN A CA 1
ATOM 710 C C . ASN A 1 101 ? 5.276 7.787 -2.415 1.00 95.12 101 ASN A C 1
ATOM 712 O O . ASN A 1 101 ? 6.175 7.484 -1.631 1.00 95.12 101 ASN A O 1
ATOM 716 N N . GLY A 1 102 ? 5.403 7.661 -3.729 1.00 92.88 102 GLY A N 1
ATOM 717 C CA . GLY A 1 102 ? 6.638 7.281 -4.397 1.00 92.88 102 GLY A CA 1
ATOM 718 C C . GLY A 1 102 ? 6.686 7.901 -5.783 1.00 92.88 102 GLY A C 1
ATOM 719 O O . GLY A 1 102 ? 5.673 8.372 -6.301 1.00 92.88 102 GLY A O 1
ATOM 720 N N . ASP A 1 103 ? 7.865 7.919 -6.395 1.00 93.25 103 ASP A N 1
ATOM 721 C CA . ASP A 1 103 ? 7.967 8.277 -7.806 1.00 93.25 103 ASP A CA 1
ATOM 722 C C . ASP A 1 103 ? 7.204 7.236 -8.639 1.00 93.25 103 ASP A C 1
ATOM 724 O O . ASP A 1 103 ? 7.529 6.050 -8.603 1.00 93.25 103 ASP A O 1
ATOM 728 N N . MET A 1 104 ? 6.172 7.678 -9.360 1.00 93.25 104 MET A N 1
ATOM 729 C CA . MET A 1 104 ? 5.342 6.835 -10.224 1.00 93.25 104 MET A CA 1
ATOM 730 C C . MET A 1 104 ? 5.749 6.945 -11.700 1.00 93.25 104 MET A C 1
ATOM 732 O O . MET A 1 104 ? 4.973 6.570 -12.582 1.00 93.25 104 MET A O 1
ATOM 736 N N . THR A 1 105 ? 6.948 7.449 -12.010 1.00 91.25 105 THR A N 1
ATOM 737 C CA . THR A 1 105 ? 7.507 7.450 -13.369 1.00 91.25 105 THR A CA 1
ATOM 738 C C . THR A 1 105 ? 7.392 6.062 -13.983 1.00 91.25 105 THR A C 1
ATOM 740 O O . THR A 1 105 ? 7.828 5.062 -13.411 1.00 91.25 105 THR A O 1
ATOM 743 N N . ALA A 1 106 ? 6.743 5.991 -15.148 1.00 89.62 106 ALA A N 1
ATOM 744 C CA . ALA A 1 106 ? 6.465 4.741 -15.855 1.00 89.62 106 ALA A CA 1
ATOM 745 C C . ALA A 1 106 ? 5.778 3.649 -14.998 1.00 89.62 106 ALA A C 1
ATOM 747 O O . ALA A 1 106 ? 5.847 2.474 -15.346 1.00 89.62 106 ALA A O 1
ATOM 748 N N . GLY A 1 107 ? 5.089 4.020 -13.912 1.00 90.12 107 GLY A N 1
ATOM 749 C CA . GLY A 1 107 ? 4.428 3.106 -12.975 1.00 90.12 107 GLY A CA 1
ATOM 750 C C . GLY A 1 107 ? 5.356 2.392 -11.988 1.00 90.12 107 GLY A C 1
ATOM 751 O O . GLY A 1 107 ? 4.879 1.531 -11.263 1.00 90.12 107 GLY A O 1
ATOM 752 N N . ASN A 1 108 ? 6.651 2.725 -11.963 1.00 94.94 108 ASN A N 1
ATOM 753 C CA . ASN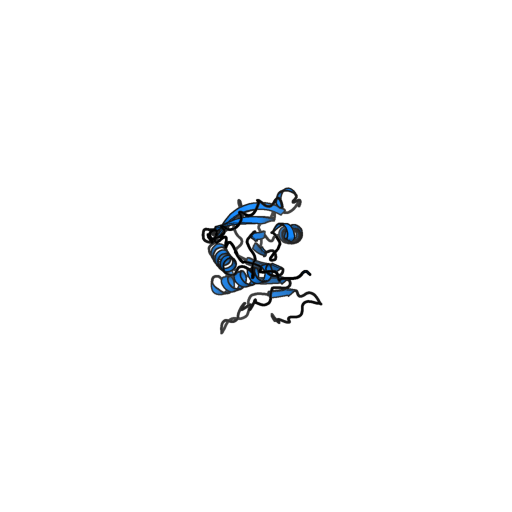 A 1 108 ? 7.654 2.208 -11.024 1.00 94.94 108 ASN A CA 1
ATOM 754 C C . ASN A 1 108 ? 7.533 0.697 -10.708 1.00 94.94 108 ASN A C 1
ATOM 756 O O . ASN A 1 108 ? 7.169 0.296 -9.597 1.00 94.94 108 ASN A O 1
ATOM 760 N N . PRO A 1 109 ? 7.840 -0.175 -11.687 1.00 95.06 109 PRO A N 1
ATOM 761 C CA . PRO A 1 109 ? 7.644 -1.613 -11.538 1.00 95.06 109 PRO A CA 1
ATOM 762 C C . PRO A 1 109 ? 8.564 -2.260 -10.490 1.00 95.06 109 PRO A C 1
ATOM 764 O O . PRO A 1 109 ? 8.230 -3.328 -9.984 1.00 95.06 109 PRO A O 1
ATOM 767 N N . ALA A 1 110 ? 9.711 -1.650 -10.166 1.00 96.75 110 ALA A N 1
ATOM 768 C CA . ALA A 1 110 ? 10.581 -2.133 -9.093 1.00 96.75 110 ALA A CA 1
ATOM 769 C C . ALA A 1 110 ? 9.882 -1.990 -7.736 1.00 96.75 110 ALA A C 1
ATOM 771 O O . ALA A 1 110 ? 9.611 -2.999 -7.089 1.00 96.75 110 ALA A O 1
ATOM 772 N N . LEU A 1 111 ? 9.438 -0.772 -7.402 1.00 97.56 111 LEU A N 1
ATOM 773 C CA . LEU A 1 111 ? 8.675 -0.521 -6.180 1.00 97.56 111 LEU A CA 1
ATOM 774 C C . LEU A 1 111 ? 7.401 -1.374 -6.109 1.00 97.56 111 LEU A C 1
ATOM 776 O O . LEU A 1 111 ? 7.042 -1.847 -5.036 1.00 97.56 111 LEU A O 1
ATOM 780 N N . GLY A 1 112 ? 6.721 -1.596 -7.240 1.00 97.75 112 GLY A N 1
ATOM 781 C CA . GLY A 1 112 ? 5.532 -2.451 -7.288 1.00 97.75 112 GLY A CA 1
ATOM 782 C C . GLY A 1 112 ? 5.814 -3.897 -6.865 1.00 97.75 112 GLY A C 1
ATOM 783 O O . GLY A 1 112 ? 5.070 -4.461 -6.064 1.00 97.75 112 GLY A O 1
ATOM 784 N N . ARG A 1 113 ? 6.909 -4.495 -7.351 1.00 98.06 113 ARG A N 1
ATOM 785 C CA . ARG A 1 113 ? 7.318 -5.850 -6.940 1.00 98.06 113 ARG A CA 1
ATOM 786 C C . ARG A 1 113 ? 7.774 -5.894 -5.486 1.00 98.06 113 ARG A C 1
ATOM 788 O O . ARG A 1 113 ? 7.373 -6.794 -4.754 1.00 98.06 113 ARG A O 1
ATOM 795 N N . ASP A 1 114 ? 8.545 -4.903 -5.054 1.00 98.56 114 ASP A N 1
ATOM 796 C CA . ASP A 1 114 ? 9.050 -4.838 -3.681 1.00 98.56 114 ASP A CA 1
ATOM 797 C C . ASP A 1 114 ? 7.911 -4.662 -2.669 1.00 98.56 114 ASP A C 1
ATOM 799 O O . ASP A 1 114 ? 7.892 -5.305 -1.616 1.00 98.56 114 ASP A O 1
ATOM 803 N N . LEU A 1 115 ? 6.907 -3.848 -3.009 1.00 98.62 115 LEU A N 1
ATOM 804 C CA . LEU A 1 115 ? 5.698 -3.712 -2.205 1.00 98.62 115 LEU A CA 1
ATOM 805 C C . LEU A 1 115 ? 4.894 -5.018 -2.179 1.00 98.62 115 LEU A C 1
ATOM 807 O O . LEU A 1 115 ? 4.419 -5.402 -1.113 1.00 98.62 115 LEU A O 1
ATOM 811 N N . ALA A 1 116 ? 4.744 -5.715 -3.309 1.00 98.31 116 ALA A N 1
ATOM 812 C CA . ALA A 1 116 ? 4.064 -7.011 -3.345 1.00 98.31 116 ALA A CA 1
ATOM 813 C C . ALA A 1 116 ? 4.755 -8.043 -2.441 1.00 98.31 116 ALA A C 1
ATOM 815 O O . ALA A 1 116 ? 4.076 -8.717 -1.666 1.00 98.31 116 ALA A O 1
ATOM 816 N N . ALA A 1 117 ? 6.089 -8.111 -2.470 1.00 98.06 117 ALA A N 1
ATOM 817 C CA . ALA A 1 117 ? 6.867 -8.971 -1.584 1.00 98.06 117 ALA A CA 1
ATOM 818 C C . ALA A 1 117 ? 6.665 -8.598 -0.105 1.00 98.06 117 ALA A C 1
ATOM 820 O O . ALA A 1 117 ? 6.402 -9.471 0.724 1.00 98.06 117 ALA A O 1
ATOM 821 N N . ALA A 1 118 ? 6.708 -7.302 0.228 1.00 97.81 118 ALA A N 1
ATOM 822 C CA . ALA A 1 118 ? 6.477 -6.828 1.592 1.00 97.81 118 ALA A CA 1
ATOM 823 C C . ALA A 1 118 ? 5.052 -7.130 2.088 1.00 97.81 118 ALA A C 1
ATOM 825 O O . ALA A 1 118 ? 4.854 -7.535 3.235 1.00 97.81 118 ALA A O 1
ATOM 826 N N . LEU A 1 119 ? 4.049 -6.975 1.218 1.00 97.81 119 LEU A N 1
ATOM 827 C CA . LEU A 1 119 ? 2.665 -7.335 1.510 1.00 97.81 119 LEU A CA 1
ATOM 828 C C . LEU A 1 119 ? 2.538 -8.833 1.750 1.00 97.81 119 LEU A C 1
ATOM 830 O O . LEU A 1 119 ? 1.997 -9.213 2.786 1.00 97.81 119 LEU A O 1
ATOM 834 N N . ALA A 1 120 ? 3.061 -9.666 0.843 1.00 96.38 120 ALA A N 1
ATOM 835 C CA . ALA A 1 120 ? 3.023 -11.125 0.922 1.00 96.38 120 ALA A CA 1
ATOM 836 C C . ALA A 1 120 ? 3.689 -11.656 2.200 1.00 96.38 120 ALA A 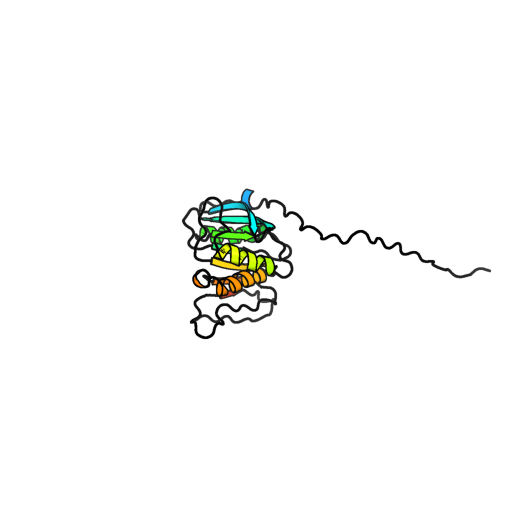C 1
ATOM 838 O O . ALA A 1 120 ? 3.122 -12.533 2.852 1.00 96.38 120 ALA A O 1
ATOM 839 N N . ALA A 1 121 ? 4.817 -11.066 2.603 1.00 95.06 121 ALA A N 1
ATOM 840 C CA . ALA A 1 121 ? 5.526 -11.396 3.837 1.00 95.06 121 ALA A CA 1
ATOM 841 C C . ALA A 1 121 ? 4.905 -10.770 5.103 1.00 95.06 121 ALA A C 1
ATOM 843 O O . ALA A 1 121 ? 5.282 -11.133 6.213 1.00 95.06 121 ALA A O 1
ATOM 844 N N . GLY A 1 122 ? 3.974 -9.819 4.962 1.00 93.50 122 GLY A N 1
ATOM 845 C CA . GLY A 1 122 ? 3.384 -9.093 6.092 1.00 93.50 122 GLY A CA 1
ATOM 846 C C . GLY A 1 122 ? 4.356 -8.135 6.789 1.00 93.50 122 GLY A C 1
ATOM 847 O O . GLY A 1 122 ? 4.114 -7.741 7.927 1.00 93.50 122 GLY A O 1
ATOM 848 N N . THR A 1 123 ? 5.449 -7.753 6.126 1.00 93.62 123 THR A N 1
ATOM 849 C CA . THR A 1 123 ? 6.481 -6.862 6.684 1.00 93.62 123 THR A CA 1
ATOM 850 C C . THR A 1 123 ? 6.116 -5.385 6.557 1.00 93.62 123 THR A C 1
ATOM 852 O O . THR A 1 123 ? 6.678 -4.548 7.261 1.00 93.62 123 THR A O 1
ATOM 855 N N . ILE A 1 124 ? 5.135 -5.055 5.711 1.00 93.31 124 ILE A N 1
ATOM 856 C CA . ILE A 1 124 ? 4.487 -3.744 5.701 1.00 93.31 124 ILE A CA 1
ATOM 857 C C . ILE A 1 124 ? 3.175 -3.805 6.488 1.00 93.31 124 ILE A C 1
ATOM 859 O O . ILE A 1 124 ? 2.229 -4.488 6.099 1.00 93.31 124 ILE A O 1
ATOM 863 N N . ALA A 1 125 ? 3.115 -3.078 7.605 1.00 89.00 125 ALA A N 1
ATOM 864 C CA . ALA A 1 125 ? 1.958 -3.089 8.492 1.00 89.00 125 ALA A CA 1
ATOM 865 C C . ALA A 1 125 ? 1.369 -1.685 8.722 1.00 89.00 125 ALA A C 1
ATOM 867 O O . ALA A 1 125 ? 2.120 -0.702 8.861 1.00 89.00 125 ALA A O 1
ATOM 868 N N . PRO A 1 126 ? 0.033 -1.578 8.814 1.00 90.56 126 PRO A N 1
ATOM 869 C CA . PRO A 1 126 ? -0.627 -0.366 9.287 1.00 90.56 126 PRO A CA 1
ATOM 870 C C . PRO A 1 126 ? -0.213 -0.049 10.738 1.00 90.56 126 PRO A C 1
ATOM 872 O O . PRO A 1 126 ? 0.028 -0.964 11.529 1.00 90.56 126 PRO A O 1
ATOM 875 N N . PRO A 1 127 ? -0.131 1.231 11.139 1.00 90.06 127 PRO A N 1
ATOM 876 C CA . PRO A 1 127 ? 0.116 1.594 12.535 1.00 90.06 127 PRO A CA 1
ATOM 877 C C . PRO A 1 127 ? -0.919 0.973 13.492 1.00 90.06 127 PRO A C 1
ATOM 879 O O . PRO A 1 127 ? -2.118 1.197 13.345 1.00 90.06 127 PRO A O 1
ATOM 882 N N . GLY A 1 128 ? -0.460 0.191 14.477 1.00 90.38 128 GLY A N 1
ATOM 883 C CA . GLY A 1 128 ? -1.307 -0.362 15.547 1.00 90.38 128 GLY A CA 1
ATOM 884 C C . GLY A 1 128 ? -2.392 -1.349 15.091 1.00 90.38 128 GLY A C 1
ATOM 885 O O . GLY A 1 128 ? -3.394 -1.528 15.792 1.00 90.38 128 GLY A O 1
ATOM 886 N N . ARG A 1 129 ? -2.244 -1.950 13.904 1.00 92.38 129 ARG A N 1
ATOM 887 C CA . ARG A 1 129 ? -3.212 -2.883 13.312 1.00 92.38 129 ARG A CA 1
ATOM 888 C C . ARG A 1 129 ? -2.487 -4.033 12.607 1.00 92.38 129 ARG A C 1
ATOM 890 O O . ARG A 1 129 ? -1.345 -3.892 12.178 1.00 92.38 129 ARG A O 1
ATOM 897 N N . THR A 1 130 ? -3.170 -5.162 12.455 1.00 92.44 130 THR A N 1
ATOM 898 C CA . THR A 1 130 ? -2.689 -6.282 11.634 1.00 92.44 130 THR A CA 1
ATOM 899 C C . THR A 1 130 ? -3.044 -6.041 10.171 1.00 92.44 130 THR A C 1
ATOM 901 O O . THR A 1 130 ? -4.117 -5.516 9.869 1.00 92.44 130 THR A O 1
ATOM 904 N N . LEU A 1 131 ? -2.158 -6.436 9.255 1.00 95.88 131 LEU A N 1
ATOM 905 C CA . LEU A 1 131 ? -2.445 -6.410 7.824 1.00 95.88 131 LEU A CA 1
ATOM 906 C C . LEU A 1 131 ? -3.491 -7.493 7.474 1.00 95.88 131 LEU A C 1
ATOM 908 O O . LEU A 1 131 ? -3.269 -8.665 7.787 1.00 95.88 131 LEU A O 1
ATOM 912 N N . PRO A 1 132 ? -4.609 -7.151 6.808 1.00 96.44 132 PRO A N 1
ATOM 913 C CA . PRO A 1 132 ? -5.570 -8.137 6.320 1.00 96.44 132 PRO A CA 1
ATOM 914 C C . PRO A 1 132 ? -4.961 -9.159 5.347 1.00 96.44 132 PRO A C 1
ATOM 916 O O . PRO A 1 132 ? -4.037 -8.862 4.585 1.00 96.44 132 PRO A O 1
ATOM 919 N N . GLN A 1 133 ? -5.524 -10.372 5.333 1.00 95.81 133 GLN A N 1
ATOM 920 C CA . GLN A 1 133 ? -5.068 -11.446 4.440 1.00 95.81 133 GLN A CA 1
ATOM 921 C C . GLN A 1 133 ? -5.411 -11.172 2.972 1.00 95.81 133 GLN A C 1
ATOM 923 O O . GLN A 1 133 ? -4.592 -11.442 2.095 1.00 95.81 133 GLN A O 1
ATOM 928 N N . ARG A 1 134 ? -6.598 -10.602 2.724 1.00 97.62 134 ARG A N 1
ATOM 929 C CA . ARG A 1 134 ? -7.112 -10.271 1.390 1.00 97.62 134 ARG A CA 1
ATOM 930 C C . ARG A 1 134 ? -6.572 -8.923 0.922 1.00 97.62 134 ARG A C 1
ATOM 932 O O . ARG A 1 134 ? -6.725 -7.924 1.624 1.00 97.62 134 ARG A O 1
ATOM 939 N N . ILE A 1 135 ? -5.997 -8.900 -0.276 1.00 98.06 135 ILE A N 1
ATOM 940 C CA . ILE A 1 135 ? -5.368 -7.734 -0.894 1.00 98.06 135 ILE A CA 1
ATOM 941 C C . ILE A 1 135 ? -6.086 -7.395 -2.197 1.00 98.06 135 ILE A C 1
ATOM 943 O O . ILE A 1 135 ? -6.210 -8.228 -3.089 1.00 98.06 135 ILE A O 1
ATOM 947 N N . ILE A 1 136 ? -6.524 -6.151 -2.326 1.00 98.25 136 ILE A N 1
ATOM 948 C CA . ILE A 1 136 ? -7.038 -5.568 -3.564 1.00 98.25 136 ILE A CA 1
ATOM 949 C C . ILE A 1 136 ? -5.974 -4.604 -4.084 1.00 98.25 136 ILE A C 1
ATOM 951 O O . ILE A 1 136 ? -5.338 -3.901 -3.301 1.00 98.25 136 ILE A O 1
ATOM 955 N N . VAL A 1 137 ? -5.774 -4.539 -5.396 1.00 98.06 137 VAL A N 1
ATOM 956 C CA . VAL A 1 137 ? -4.876 -3.547 -6.004 1.00 98.06 137 VAL A CA 1
ATOM 957 C C . VAL A 1 137 ? -5.664 -2.572 -6.865 1.00 98.06 137 VAL A C 1
ATOM 959 O O . VAL A 1 137 ? -6.617 -2.949 -7.540 1.00 98.06 137 VAL A O 1
ATOM 962 N N . GLY A 1 138 ? -5.279 -1.305 -6.870 1.00 96.62 138 GLY A N 1
ATOM 963 C CA . GLY A 1 138 ? -5.863 -0.326 -7.763 1.00 96.62 138 GLY A CA 1
ATOM 964 C C . GLY A 1 138 ? -5.056 0.951 -7.895 1.00 96.62 138 GLY A C 1
ATOM 965 O O . GLY A 1 138 ? -4.149 1.246 -7.120 1.00 96.62 138 GLY A O 1
ATOM 966 N N . GLY A 1 139 ? -5.372 1.725 -8.922 1.00 95.75 139 GLY A N 1
ATOM 967 C CA . GLY A 1 139 ? -4.662 2.969 -9.175 1.00 95.75 139 GLY A CA 1
ATOM 968 C C . GLY A 1 139 ? -5.075 3.639 -10.469 1.00 95.75 139 GLY A C 1
ATOM 969 O O . GLY A 1 139 ? -5.724 3.031 -11.321 1.00 95.75 139 GLY A O 1
ATOM 970 N N . HIS A 1 140 ? -4.695 4.909 -10.597 1.00 92.31 140 HIS A N 1
ATOM 971 C CA . HIS A 1 140 ? -5.014 5.744 -11.752 1.00 92.31 140 HIS A CA 1
ATOM 972 C C . HIS A 1 140 ? -3.777 6.032 -12.608 1.00 92.31 140 HIS A C 1
ATOM 974 O O . HIS A 1 140 ? -2.734 6.420 -12.075 1.00 92.31 140 HIS A O 1
ATOM 980 N N . SER A 1 141 ? -3.889 5.925 -13.937 1.00 93.38 141 SER A N 1
ATOM 981 C CA . SER A 1 141 ? -2.802 6.248 -14.874 1.00 93.38 141 SER A CA 1
ATOM 982 C C . SER A 1 141 ? -1.529 5.442 -14.569 1.00 93.38 141 SER A C 1
ATOM 984 O O . SER A 1 141 ? -1.564 4.210 -14.576 1.00 93.38 141 SER A O 1
ATOM 986 N N . ALA A 1 142 ? -0.404 6.096 -14.267 1.00 93.31 142 ALA A N 1
ATOM 987 C CA . ALA A 1 142 ? 0.824 5.416 -13.858 1.00 93.31 142 ALA A CA 1
ATOM 988 C C . ALA A 1 142 ? 0.654 4.591 -12.565 1.00 93.31 142 ALA A C 1
ATOM 990 O O . ALA A 1 142 ? 1.233 3.515 -12.452 1.00 93.31 142 ALA A O 1
ATOM 991 N N . GLY A 1 143 ? -0.213 5.025 -11.644 1.00 95.25 143 GLY A N 1
ATOM 992 C CA . GLY A 1 143 ? -0.588 4.251 -10.458 1.00 95.25 143 GLY A CA 1
ATOM 993 C C . GLY A 1 143 ? -1.395 2.997 -10.792 1.00 95.25 143 GLY A C 1
ATOM 994 O O . GLY A 1 143 ? -1.329 2.011 -10.069 1.00 95.25 143 GLY A O 1
ATOM 995 N N . GLY A 1 144 ? -2.123 2.998 -11.913 1.00 93.06 144 GLY A N 1
ATOM 996 C CA . GLY A 1 144 ? -2.787 1.802 -12.435 1.00 93.06 144 GLY A CA 1
ATOM 997 C C . GLY A 1 144 ? -1.777 0.780 -12.961 1.00 93.06 144 GLY A C 1
ATOM 998 O O . GLY A 1 144 ? -1.906 -0.409 -12.685 1.00 93.06 144 GLY A O 1
ATOM 999 N N . HIS A 1 145 ? -0.723 1.233 -13.648 1.00 92.94 145 HIS A N 1
ATOM 1000 C CA . HIS A 1 145 ? 0.386 0.351 -14.025 1.00 92.94 145 HIS A CA 1
ATOM 1001 C C . HIS A 1 145 ? 1.094 -0.206 -12.780 1.00 92.94 145 HIS A C 1
ATOM 1003 O O . HIS A 1 145 ? 1.252 -1.419 -12.676 1.00 92.94 145 HIS A O 1
ATOM 1009 N N . PHE A 1 146 ? 1.423 0.647 -11.804 1.00 96.12 146 PHE A N 1
ATOM 1010 C CA . PHE A 1 146 ? 1.977 0.229 -10.512 1.00 96.12 146 PHE A CA 1
ATOM 1011 C C . PHE A 1 146 ? 1.129 -0.861 -9.841 1.00 96.12 146 PHE A C 1
ATOM 1013 O O . PHE A 1 146 ? 1.625 -1.940 -9.524 1.00 96.12 146 PHE A O 1
ATOM 1020 N N . ALA A 1 147 ? -0.173 -0.611 -9.681 1.00 96.31 147 ALA A N 1
ATOM 1021 C CA . ALA A 1 147 ? -1.105 -1.544 -9.060 1.00 96.31 147 ALA A CA 1
ATOM 1022 C C . ALA A 1 147 ? -1.186 -2.875 -9.810 1.00 96.31 147 ALA A C 1
ATOM 1024 O O . ALA A 1 147 ? -1.239 -3.939 -9.197 1.00 96.31 147 ALA A O 1
ATOM 1025 N N . GLY A 1 148 ? -1.155 -2.829 -11.138 1.00 92.38 148 GLY A N 1
ATOM 1026 C CA . GLY A 1 148 ? -1.133 -4.030 -11.950 1.00 92.38 148 GLY A CA 1
ATOM 1027 C C . GLY A 1 148 ? 0.166 -4.837 -11.817 1.00 92.38 148 GLY A C 1
ATOM 1028 O O . GLY A 1 148 ? 0.104 -6.064 -11.814 1.00 92.38 148 GLY A O 1
ATOM 1029 N N . VAL A 1 149 ? 1.318 -4.184 -11.616 1.00 94.69 149 VAL A N 1
ATOM 1030 C CA . VAL A 1 149 ? 2.580 -4.867 -11.269 1.00 94.69 149 VAL A CA 1
ATOM 1031 C C . VAL A 1 149 ? 2.480 -5.536 -9.896 1.00 94.69 149 VAL A C 1
ATOM 1033 O O . VAL A 1 149 ? 2.837 -6.706 -9.776 1.00 94.69 149 VAL A O 1
ATOM 1036 N N . VAL A 1 150 ? 1.945 -4.838 -8.884 1.00 97.06 150 VAL A N 1
ATOM 1037 C CA . VAL A 1 150 ? 1.713 -5.414 -7.544 1.00 97.06 150 VAL A CA 1
ATOM 1038 C C . VAL A 1 150 ? 0.799 -6.642 -7.642 1.00 97.06 150 VAL A C 1
ATOM 1040 O O . VAL A 1 150 ? 1.108 -7.694 -7.090 1.00 97.06 150 VAL A O 1
ATOM 1043 N N . GLY A 1 151 ? -0.311 -6.529 -8.377 1.00 95.00 151 GLY A N 1
ATOM 1044 C CA . GLY A 1 151 ? -1.273 -7.616 -8.563 1.00 95.00 151 GLY A CA 1
ATOM 1045 C C . GLY A 1 151 ? -0.681 -8.822 -9.289 1.00 95.00 151 GLY A C 1
ATOM 1046 O O . GLY A 1 151 ? -0.873 -9.950 -8.844 1.00 95.00 151 GLY A O 1
ATOM 1047 N N . ALA A 1 152 ? 0.073 -8.601 -10.369 1.00 92.75 152 ALA A N 1
ATOM 1048 C CA . ALA A 1 152 ? 0.743 -9.678 -11.097 1.00 92.75 152 ALA A CA 1
ATOM 1049 C C . ALA A 1 152 ? 1.749 -10.428 -10.207 1.00 92.75 152 ALA A C 1
ATOM 1051 O O . ALA A 1 152 ? 1.791 -11.657 -10.215 1.00 92.75 152 ALA A O 1
ATOM 1052 N N . GLU A 1 153 ? 2.516 -9.701 -9.394 1.00 95.06 153 GLU A N 1
ATOM 1053 C CA . GLU A 1 153 ? 3.491 -10.307 -8.489 1.00 95.06 153 GLU A CA 1
ATOM 1054 C C . GLU A 1 153 ? 2.823 -11.063 -7.329 1.00 95.06 153 GLU A C 1
ATOM 1056 O O . GLU A 1 153 ? 3.244 -12.172 -6.994 1.00 95.06 153 GLU A O 1
ATOM 1061 N N . LEU A 1 154 ? 1.731 -10.532 -6.765 1.00 95.88 154 LEU A N 1
ATOM 1062 C CA . LEU A 1 154 ? 0.920 -11.248 -5.774 1.00 95.88 154 LEU A CA 1
ATOM 1063 C C . LEU A 1 154 ? 0.290 -12.511 -6.366 1.00 95.88 154 LEU A C 1
ATOM 1065 O O . LEU A 1 154 ? 0.344 -13.558 -5.735 1.00 95.88 154 LEU A O 1
ATOM 1069 N N . SER A 1 155 ? -0.236 -12.453 -7.592 1.00 94.44 155 SER A N 1
ATOM 1070 C CA . SER A 1 155 ? -0.784 -13.631 -8.279 1.00 94.44 155 SER A CA 1
ATOM 1071 C C . SER A 1 155 ? 0.260 -14.734 -8.473 1.00 94.44 155 SER A C 1
ATOM 1073 O O . SER A 1 155 ? -0.102 -15.905 -8.547 1.00 94.44 155 SER A O 1
ATOM 1075 N N . ARG A 1 156 ? 1.544 -14.375 -8.576 1.00 92.81 156 ARG A N 1
ATOM 1076 C CA . ARG A 1 156 ? 2.652 -15.318 -8.759 1.00 92.81 156 ARG A CA 1
ATOM 1077 C C . ARG A 1 156 ? 3.171 -15.888 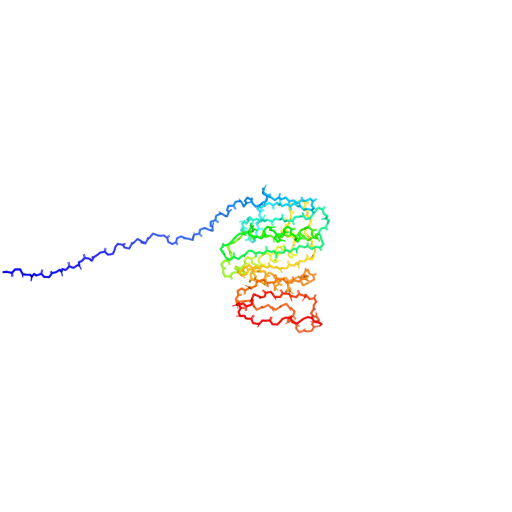-7.438 1.00 92.81 156 ARG A C 1
ATOM 1079 O O . ARG A 1 156 ? 3.555 -17.050 -7.390 1.00 92.81 156 ARG A O 1
ATOM 1086 N N . THR A 1 157 ? 3.242 -15.066 -6.393 1.00 95.50 157 THR A N 1
ATOM 1087 C CA . THR A 1 157 ? 3.961 -15.392 -5.145 1.00 95.50 157 THR A CA 1
ATOM 1088 C C . THR A 1 157 ? 3.049 -15.696 -3.960 1.00 95.50 157 THR A C 1
ATOM 1090 O O . THR A 1 157 ? 3.441 -16.431 -3.058 1.00 95.50 157 THR A O 1
ATOM 1093 N N . ALA A 1 158 ? 1.836 -15.149 -3.952 1.00 95.81 158 ALA A N 1
ATOM 1094 C CA . ALA A 1 158 ? 0.841 -15.334 -2.903 1.00 95.81 158 ALA A CA 1
ATOM 1095 C C . ALA A 1 158 ? -0.589 -15.248 -3.481 1.00 95.81 158 ALA A C 1
ATOM 1097 O O . ALA A 1 158 ? -1.369 -14.394 -3.041 1.00 95.81 158 ALA A O 1
ATOM 1098 N N . PRO A 1 159 ? -0.954 -16.094 -4.468 1.00 94.00 159 PRO A N 1
ATOM 1099 C CA . PRO A 1 159 ? -2.235 -16.000 -5.179 1.00 94.00 159 PRO A CA 1
ATOM 1100 C C . PRO A 1 159 ? -3.443 -16.015 -4.239 1.00 94.00 159 PRO A C 1
ATOM 1102 O O . PRO A 1 159 ? -4.368 -15.229 -4.406 1.00 94.00 159 PRO A O 1
ATOM 1105 N N . GLN A 1 160 ? -3.394 -16.810 -3.168 1.00 94.62 160 GLN A N 1
ATOM 1106 C CA . GLN A 1 160 ? -4.433 -16.879 -2.137 1.00 94.62 160 GLN A CA 1
ATOM 1107 C C . GLN A 1 160 ? -4.710 -15.543 -1.425 1.00 94.62 160 GLN A C 1
ATOM 1109 O O . GLN A 1 160 ? -5.744 -15.390 -0.778 1.00 94.62 160 GLN A O 1
ATOM 1114 N N . ARG A 1 161 ? -3.785 -14.577 -1.505 1.00 95.69 161 ARG A N 1
ATOM 1115 C CA . ARG A 1 161 ? -3.936 -13.249 -0.903 1.00 95.69 161 ARG A CA 1
ATOM 1116 C C . ARG A 1 161 ? -4.522 -12.224 -1.864 1.00 95.69 161 ARG A C 1
ATOM 1118 O O . ARG A 1 161 ? -5.095 -11.245 -1.393 1.00 95.69 161 ARG A O 1
ATOM 1125 N N . LEU A 1 162 ? -4.409 -12.412 -3.179 1.00 96.31 162 LEU A N 1
ATOM 1126 C CA . LEU A 1 162 ? -4.981 -11.481 -4.149 1.00 96.31 162 LEU A CA 1
ATOM 1127 C C . LEU A 1 162 ? -6.501 -11.678 -4.225 1.00 96.31 162 LEU A C 1
ATOM 1129 O O . LEU A 1 162 ? -6.994 -12.751 -4.536 1.00 96.31 162 LEU A O 1
ATOM 1133 N N . ALA A 1 163 ? -7.265 -10.631 -3.937 1.00 95.38 163 ALA A N 1
ATOM 1134 C CA . ALA A 1 163 ? -8.726 -10.650 -3.969 1.00 95.38 163 ALA A CA 1
ATOM 1135 C C . ALA A 1 163 ? -9.305 -9.983 -5.227 1.00 95.38 163 ALA A C 1
ATOM 1137 O O . ALA A 1 163 ? -10.455 -10.240 -5.573 1.00 95.38 163 ALA A O 1
ATOM 1138 N N . GLY A 1 164 ? -8.529 -9.135 -5.906 1.00 92.69 164 GLY A N 1
ATOM 1139 C CA . GLY A 1 164 ? -8.937 -8.507 -7.159 1.00 92.69 164 GLY A CA 1
ATOM 1140 C C . GLY A 1 164 ? -8.133 -7.260 -7.514 1.00 92.69 164 GLY A C 1
ATOM 1141 O O . GLY A 1 164 ? -7.268 -6.815 -6.754 1.00 92.69 164 GLY A O 1
ATOM 1142 N N . ALA A 1 165 ? -8.441 -6.689 -8.678 1.00 93.25 165 ALA A N 1
ATOM 1143 C CA . ALA A 1 165 ? -7.809 -5.478 -9.191 1.00 93.25 165 ALA A CA 1
ATOM 1144 C C . ALA A 1 165 ? -8.841 -4.476 -9.738 1.00 93.25 165 ALA A C 1
ATOM 1146 O O . ALA A 1 165 ? -9.789 -4.870 -10.414 1.00 93.25 165 ALA A O 1
ATOM 1147 N N . ILE A 1 166 ? -8.646 -3.181 -9.472 1.00 93.38 166 ILE A N 1
ATOM 1148 C CA . ILE A 1 166 ? -9.465 -2.078 -10.001 1.00 93.38 166 ILE A CA 1
ATOM 1149 C C . ILE A 1 166 ? -8.546 -1.018 -10.609 1.00 93.38 166 ILE A C 1
ATOM 1151 O O . ILE A 1 166 ? -7.879 -0.262 -9.901 1.00 93.38 166 ILE A O 1
ATOM 1155 N N . LEU A 1 167 ? -8.502 -0.951 -11.935 1.00 91.50 167 LEU A N 1
ATOM 1156 C CA . LEU A 1 167 ? -7.501 -0.176 -12.662 1.00 91.50 167 LEU A CA 1
ATOM 1157 C C . LEU A 1 167 ? -8.176 0.955 -13.436 1.00 91.50 167 LEU A C 1
ATOM 1159 O O . LEU A 1 167 ? -9.005 0.707 -14.308 1.00 91.50 167 LEU A O 1
ATOM 1163 N N . PHE A 1 168 ? -7.820 2.202 -13.129 1.00 86.88 168 PHE A N 1
ATOM 1164 C CA . PHE A 1 168 ? -8.407 3.385 -13.755 1.00 86.88 168 PHE A CA 1
ATOM 1165 C C . PHE A 1 168 ? -7.451 3.946 -14.804 1.00 86.88 168 PHE A C 1
ATOM 1167 O O . PHE A 1 168 ? -6.411 4.509 -14.455 1.00 86.88 168 PHE A O 1
ATOM 1174 N N . LEU A 1 169 ? -7.805 3.821 -16.086 1.00 82.38 169 LEU A N 1
ATOM 1175 C CA . LEU A 1 169 ? -7.009 4.349 -17.202 1.00 82.38 169 LEU A CA 1
ATOM 1176 C C . LEU A 1 169 ? -5.505 4.006 -17.089 1.00 82.38 169 LEU A C 1
ATOM 1178 O O . LEU A 1 169 ? -4.678 4.921 -17.147 1.00 82.38 169 LEU A O 1
ATOM 1182 N N . PRO A 1 170 ? -5.116 2.738 -16.846 1.00 77.62 170 PRO A N 1
ATOM 1183 C CA . PRO A 1 170 ? -3.712 2.400 -16.648 1.00 77.62 170 PRO A CA 1
ATOM 1184 C C . PRO A 1 170 ? -2.899 2.756 -17.896 1.00 77.62 170 PRO A C 1
ATOM 1186 O O . PRO A 1 170 ? -3.367 2.608 -19.025 1.00 77.62 170 PRO A O 1
ATOM 1189 N N . THR A 1 171 ? -1.665 3.228 -17.714 1.00 79.88 171 THR A N 1
ATOM 1190 C CA . THR A 1 171 ? -0.792 3.485 -18.865 1.00 79.88 171 THR A CA 1
ATOM 1191 C C . THR A 1 171 ? -0.431 2.171 -19.570 1.00 79.88 171 THR A C 1
ATOM 1193 O O . THR A 1 171 ? -0.265 1.131 -18.933 1.00 79.88 171 THR A O 1
ATOM 1196 N N . ALA A 1 172 ? -0.324 2.230 -20.904 1.00 56.12 172 ALA A N 1
ATOM 1197 C CA . ALA A 1 172 ? -0.407 1.112 -21.860 1.00 56.12 172 ALA A CA 1
ATOM 1198 C C . ALA A 1 172 ? 0.644 -0.020 -21.748 1.00 56.12 172 ALA A C 1
ATOM 1200 O O . ALA A 1 172 ? 0.725 -0.873 -22.625 1.00 56.12 172 ALA A O 1
ATOM 1201 N N . ARG A 1 173 ? 1.462 -0.069 -20.692 1.00 56.12 173 ARG A N 1
ATOM 1202 C CA . ARG A 1 173 ? 2.415 -1.169 -20.456 1.00 56.12 173 ARG A CA 1
ATOM 1203 C C . ARG A 1 173 ? 1.859 -2.287 -19.581 1.00 56.12 173 ARG A C 1
ATOM 1205 O O . ARG A 1 173 ? 2.598 -3.197 -19.213 1.00 56.12 173 ARG A O 1
ATOM 1212 N N . LEU A 1 174 ? 0.571 -2.244 -19.258 1.00 55.81 174 LEU A N 1
ATOM 1213 C CA . LEU A 1 174 ? -0.012 -3.227 -18.370 1.00 55.81 174 LEU A CA 1
ATOM 1214 C C . LEU A 1 174 ? -0.453 -4.491 -19.114 1.00 55.81 174 LEU A C 1
ATOM 1216 O O . LEU A 1 174 ? -1.583 -4.594 -19.582 1.00 55.81 174 LEU A O 1
ATOM 1220 N N . ARG A 1 175 ? 0.438 -5.483 -19.180 1.00 55.44 175 ARG A N 1
ATOM 1221 C CA . ARG A 1 175 ? 0.068 -6.854 -19.548 1.00 55.44 175 ARG A CA 1
ATOM 1222 C C . ARG A 1 175 ? -0.339 -7.594 -18.281 1.00 55.44 175 ARG A C 1
ATOM 1224 O O . ARG A 1 175 ? 0.489 -8.187 -17.596 1.00 55.44 175 ARG A O 1
ATOM 1231 N N . LEU A 1 176 ? -1.613 -7.475 -17.930 1.00 55.31 176 LEU A N 1
ATOM 1232 C CA . LEU A 1 176 ? -2.144 -8.076 -16.719 1.00 55.31 176 LEU A CA 1
ATOM 1233 C C . LEU A 1 176 ? -2.322 -9.590 -16.928 1.00 55.31 176 LEU A C 1
ATOM 1235 O O . LEU A 1 176 ? -3.282 -10.025 -17.553 1.00 55.31 176 LEU A O 1
ATOM 1239 N N . ALA A 1 177 ? -1.389 -10.396 -16.422 1.00 52.47 177 ALA A N 1
ATOM 1240 C CA . ALA A 1 177 ? -1.517 -11.853 -16.370 1.00 52.47 177 ALA A CA 1
ATOM 1241 C C . ALA A 1 177 ? -2.124 -12.289 -15.025 1.00 52.47 177 ALA A C 1
ATOM 1243 O O . ALA A 1 177 ? -1.534 -13.091 -14.306 1.00 52.47 177 ALA A O 1
ATOM 1244 N N . LEU A 1 178 ? -3.283 -11.734 -14.648 1.00 54.06 178 LEU A N 1
ATOM 1245 C CA . LEU A 1 178 ? -4.040 -12.288 -13.523 1.00 54.06 178 LEU A CA 1
ATOM 1246 C C . LEU A 1 178 ? -4.671 -13.598 -14.004 1.00 54.06 178 LEU A C 1
ATOM 1248 O O . LEU A 1 178 ? -5.659 -13.581 -14.730 1.00 54.06 178 LEU A O 1
ATOM 1252 N N . GLY A 1 179 ? -4.054 -14.728 -13.656 1.00 47.00 179 GLY A N 1
ATOM 1253 C CA . GLY A 1 179 ? -4.624 -16.057 -13.900 1.00 47.00 179 GLY A CA 1
ATOM 1254 C C . GLY A 1 179 ? -4.304 -16.723 -15.245 1.00 47.00 179 GLY A C 1
ATOM 1255 O O . GLY A 1 179 ? -5.104 -17.528 -15.699 1.00 47.00 179 GLY A O 1
ATOM 1256 N N . GLN A 1 180 ? -3.164 -16.444 -15.888 1.00 43.72 180 GLN A N 1
ATOM 1257 C CA . GLN A 1 180 ? -2.738 -17.132 -17.130 1.00 43.72 180 GLN A CA 1
ATOM 1258 C C . GLN A 1 180 ? -1.757 -18.301 -16.868 1.00 43.72 180 GLN A C 1
ATOM 1260 O O . GLN A 1 180 ? -0.797 -18.495 -17.611 1.00 43.72 180 GLN A O 1
ATOM 1265 N N . GLY A 1 181 ? -1.963 -19.063 -15.789 1.00 40.94 181 GLY A N 1
ATOM 1266 C CA . GLY A 1 181 ? -1.265 -20.335 -15.569 1.00 40.94 181 GLY A CA 1
ATOM 1267 C C . GLY A 1 181 ? -2.053 -21.491 -16.202 1.00 40.94 181 GLY A C 1
ATOM 1268 O O . GLY A 1 181 ? -3.278 -21.496 -16.084 1.00 40.94 181 GLY A O 1
ATOM 1269 N N . PRO A 1 182 ? -1.414 -22.467 -16.873 1.00 35.78 182 PRO A N 1
ATOM 1270 C CA . PRO A 1 182 ? -2.131 -23.615 -17.418 1.00 35.78 182 PRO A CA 1
ATOM 1271 C C . PRO A 1 182 ? -2.735 -24.448 -16.273 1.00 35.78 182 PRO A C 1
ATOM 1273 O O . PRO A 1 182 ? -1.999 -24.986 -15.452 1.00 35.78 182 PRO A O 1
ATOM 1276 N N . GLY A 1 183 ? -4.071 -24.544 -16.223 1.00 44.66 183 GLY A N 1
ATOM 1277 C CA . GLY A 1 183 ? -4.795 -25.486 -15.356 1.00 44.66 183 GLY A CA 1
ATOM 1278 C C . GLY A 1 183 ? -5.538 -24.925 -14.135 1.00 44.66 183 GLY A C 1
ATOM 1279 O O . GLY A 1 183 ? -5.979 -25.726 -13.318 1.00 44.66 183 GLY A O 1
ATOM 1280 N N . HIS A 1 184 ? -5.718 -23.606 -13.987 1.00 41.03 184 HIS A N 1
ATOM 1281 C CA . HIS A 1 184 ? -6.459 -23.033 -12.850 1.00 41.03 184 HIS A CA 1
ATOM 1282 C C . HIS A 1 184 ? -7.661 -22.183 -13.287 1.00 41.03 184 HIS A C 1
ATOM 1284 O O . HIS A 1 184 ? -7.504 -21.224 -14.042 1.00 41.03 184 HIS A O 1
ATOM 1290 N N . GLU A 1 185 ? -8.850 -22.520 -12.770 1.00 45.22 185 GLU A N 1
ATOM 1291 C CA . GLU A 1 185 ? -10.035 -21.651 -12.763 1.00 45.22 185 GLU A CA 1
ATOM 1292 C C . GLU A 1 185 ? -9.656 -20.262 -12.231 1.00 45.22 185 GLU A C 1
ATOM 1294 O O . GLU A 1 185 ? -8.946 -20.151 -11.232 1.00 45.22 185 GLU A O 1
ATOM 1299 N N . HIS A 1 186 ? -10.091 -19.202 -12.916 1.00 48.84 186 HIS A N 1
ATOM 1300 C CA . HIS A 1 186 ? -9.730 -17.815 -12.617 1.00 48.84 186 HIS A CA 1
ATOM 1301 C C . HIS A 1 186 ? -10.371 -17.344 -11.291 1.00 48.84 186 HIS A C 1
ATOM 1303 O O . HIS A 1 186 ? -11.547 -16.986 -11.296 1.00 48.84 186 HIS A O 1
ATOM 1309 N N . PRO A 1 187 ? -9.651 -17.249 -10.151 1.00 55.75 187 PRO A N 1
ATOM 1310 C CA . PRO A 1 187 ? -10.285 -16.941 -8.868 1.00 55.75 187 PRO A CA 1
ATOM 1311 C C . PRO A 1 187 ? -10.333 -15.434 -8.562 1.00 55.75 187 PRO A C 1
ATOM 1313 O O . PRO A 1 187 ? -10.775 -15.031 -7.485 1.00 55.75 187 PRO A O 1
ATOM 1316 N N . HIS A 1 188 ? -9.834 -14.578 -9.461 1.00 62.91 188 HIS A N 1
ATOM 1317 C CA . HIS A 1 188 ? -9.597 -13.164 -9.167 1.00 62.91 188 HIS A CA 1
ATOM 1318 C C . HIS A 1 188 ? -10.343 -12.249 -10.137 1.00 62.91 188 HIS A C 1
ATOM 1320 O O . HIS A 1 188 ? -10.119 -12.282 -11.345 1.00 62.91 188 HIS A O 1
ATOM 1326 N N . HIS A 1 189 ? -11.190 -11.374 -9.593 1.00 73.62 189 HIS A N 1
ATOM 1327 C CA . HIS A 1 189 ? -11.931 -10.388 -10.375 1.00 73.62 189 HIS A CA 1
ATOM 1328 C C . HIS A 1 189 ? -11.047 -9.179 -10.708 1.00 73.62 189 HIS A C 1
ATOM 1330 O O . HIS A 1 189 ? -10.443 -8.570 -9.820 1.00 73.62 189 HIS A O 1
ATOM 1336 N N . CYS A 1 190 ? -11.004 -8.789 -11.982 1.00 75.94 190 CYS A N 1
ATOM 1337 C CA . CYS A 1 190 ? -10.375 -7.548 -12.418 1.00 75.94 190 CYS A CA 1
ATOM 1338 C C . CYS A 1 190 ? -11.403 -6.636 -13.084 1.00 75.94 190 CYS A C 1
ATOM 1340 O O . CYS A 1 190 ? -12.066 -7.030 -14.039 1.00 75.94 190 CYS A O 1
ATOM 1342 N N . VAL A 1 191 ? -11.489 -5.396 -12.612 1.00 78.94 191 VAL A N 1
ATOM 1343 C CA . VAL A 1 191 ? -12.315 -4.345 -13.203 1.00 78.94 191 VAL A CA 1
ATOM 1344 C C . VAL A 1 191 ? -11.396 -3.299 -13.817 1.00 78.94 191 VAL A C 1
ATOM 1346 O O . VAL A 1 191 ? -10.591 -2.668 -13.131 1.00 78.94 191 VAL A O 1
ATOM 1349 N N . LEU A 1 192 ? -11.524 -3.107 -15.126 1.00 75.31 192 LEU A N 1
ATOM 1350 C CA . LEU A 1 192 ? -10.788 -2.095 -15.869 1.00 75.31 192 LEU A CA 1
ATOM 1351 C C . LEU A 1 192 ? -11.732 -0.949 -16.236 1.00 75.31 192 LEU A C 1
ATOM 1353 O O . LEU A 1 192 ? -12.722 -1.146 -16.937 1.00 75.31 192 LEU A O 1
ATOM 1357 N N . VAL A 1 193 ? -11.429 0.252 -15.747 1.00 75.88 193 VAL A N 1
ATOM 1358 C CA . VAL A 1 193 ? -12.262 1.442 -15.935 1.00 75.88 193 VAL A CA 1
ATOM 1359 C C . VAL A 1 193 ? -11.587 2.373 -16.937 1.00 75.88 193 VAL A C 1
ATOM 1361 O O . VAL A 1 193 ? -10.572 3.006 -16.633 1.00 75.88 193 VAL A O 1
ATOM 1364 N N . HIS A 1 194 ? -12.175 2.476 -18.131 1.00 70.75 194 HIS A N 1
ATOM 1365 C CA . HIS A 1 194 ? -11.758 3.415 -19.170 1.00 70.75 194 HIS A CA 1
ATOM 1366 C C . HIS A 1 194 ? -12.728 4.594 -19.283 1.00 70.75 194 HIS A C 1
ATOM 1368 O O . HIS A 1 194 ? -13.945 4.438 -19.212 1.00 70.75 194 HIS A O 1
ATOM 1374 N N . GLY A 1 195 ? -12.183 5.789 -19.502 1.00 57.22 195 GLY A N 1
ATOM 1375 C CA . GLY A 1 195 ? -12.952 6.962 -19.909 1.00 57.22 195 GLY A CA 1
ATOM 1376 C C . GLY A 1 195 ? -13.277 6.904 -21.403 1.00 57.22 195 GLY A C 1
ATOM 1377 O O . GLY A 1 19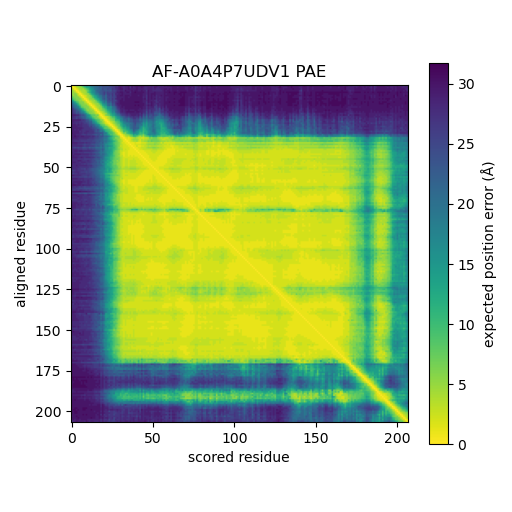5 ? -12.448 6.459 -22.193 1.00 57.22 195 GLY A O 1
ATOM 1378 N N . ARG A 1 196 ? -14.455 7.407 -21.801 1.00 55.50 196 ARG A N 1
ATOM 1379 C CA . ARG A 1 196 ? -14.986 7.378 -23.185 1.00 55.50 196 ARG A CA 1
ATOM 1380 C C . ARG A 1 196 ? -14.055 7.923 -24.284 1.00 55.50 196 ARG A C 1
ATOM 1382 O O . ARG A 1 196 ? -14.320 7.668 -25.451 1.00 55.50 196 ARG A O 1
ATOM 1389 N N . HIS A 1 197 ? -12.990 8.648 -23.941 1.00 54.22 197 HIS A N 1
ATOM 1390 C CA . HIS A 1 197 ? -12.057 9.253 -24.902 1.00 54.22 197 HIS A CA 1
ATOM 1391 C C . HIS A 1 197 ? -10.630 8.676 -24.856 1.00 54.22 197 HIS A C 1
ATOM 1393 O O . HIS A 1 197 ? -9.781 9.094 -25.637 1.00 54.22 197 HIS A O 1
ATOM 1399 N N . GLY A 1 198 ? -10.345 7.721 -23.964 1.00 46.31 198 GLY A N 1
ATOM 1400 C CA . GLY A 1 198 ? -9.043 7.059 -23.860 1.00 46.31 198 GLY A CA 1
ATOM 1401 C C . GLY A 1 198 ? -9.114 5.662 -24.459 1.00 46.31 198 GLY A C 1
ATOM 1402 O O . GLY A 1 198 ? -9.360 4.699 -23.739 1.00 46.31 198 GLY A O 1
ATOM 1403 N N . GLY A 1 199 ? -8.959 5.549 -25.776 1.00 45.03 199 GLY A N 1
ATOM 1404 C CA . GLY A 1 199 ? -9.006 4.258 -26.454 1.00 45.03 199 GLY A CA 1
ATOM 1405 C C . GLY A 1 199 ? -7.815 3.378 -26.080 1.00 45.03 199 GLY A C 1
ATOM 1406 O O . GLY A 1 199 ? -6.709 3.697 -26.492 1.00 45.03 199 GLY A O 1
ATOM 1407 N N . GLN A 1 200 ? -8.064 2.287 -25.347 1.00 40.38 200 GLN A N 1
ATOM 1408 C CA . GLN A 1 200 ? -7.520 0.935 -25.560 1.00 40.38 200 GLN A CA 1
ATOM 1409 C C . GLN A 1 200 ? -8.498 -0.076 -24.932 1.00 40.38 200 GLN A C 1
ATOM 1411 O O . GLN A 1 200 ? -8.861 0.040 -23.766 1.00 40.38 200 GLN A O 1
ATOM 1416 N N . HIS A 1 201 ? -8.962 -1.055 -25.711 1.00 36.28 201 HIS A N 1
ATOM 1417 C CA . HIS A 1 201 ? -9.795 -2.152 -25.217 1.00 36.28 201 HIS A CA 1
ATOM 1418 C C . HIS A 1 201 ? -8.892 -3.275 -24.699 1.00 36.28 201 HIS A C 1
ATOM 1420 O O . HIS A 1 201 ? -8.171 -3.892 -25.478 1.00 36.28 201 HIS A O 1
ATOM 1426 N N . LEU A 1 202 ? -8.965 -3.567 -23.401 1.00 37.34 202 LEU A N 1
ATOM 1427 C CA . LEU A 1 202 ? -8.469 -4.816 -22.829 1.00 37.34 202 LEU A CA 1
ATOM 1428 C C . LEU A 1 202 ? -9.646 -5.498 -22.131 1.00 37.34 202 LEU A C 1
ATOM 1430 O O . LEU A 1 202 ? -10.189 -4.980 -21.156 1.00 37.34 202 LEU A O 1
ATOM 1434 N N . TRP A 1 203 ? -10.068 -6.632 -22.683 1.00 30.83 203 TRP A N 1
ATOM 1435 C CA . TRP A 1 203 ? -11.094 -7.485 -22.100 1.00 30.83 203 TRP A CA 1
ATOM 1436 C C . TRP A 1 203 ? -10.459 -8.351 -21.012 1.00 30.83 203 TRP A C 1
ATOM 1438 O O . TRP A 1 203 ? -9.534 -9.110 -21.286 1.00 30.83 203 TRP A O 1
ATOM 1448 N N . LEU A 1 204 ? -10.970 -8.249 -19.788 1.00 36.81 204 LEU A N 1
ATOM 1449 C CA . LEU A 1 204 ? -10.803 -9.269 -18.758 1.00 36.81 204 LEU A CA 1
ATOM 1450 C C . LEU A 1 204 ? -12.206 -9.808 -18.478 1.00 36.81 204 LEU A C 1
ATOM 1452 O O . LEU A 1 204 ? -13.003 -9.163 -17.802 1.00 36.81 204 LEU A O 1
ATOM 1456 N N . GLN A 1 205 ? -12.538 -10.933 -19.112 1.00 30.95 205 GLN A N 1
ATOM 1457 C CA . GLN A 1 205 ? -13.759 -11.687 -18.836 1.00 30.95 205 GLN A CA 1
ATOM 1458 C C . GLN A 1 205 ? -13.572 -12.471 -17.535 1.00 30.95 205 GLN A C 1
ATOM 1460 O O . GLN A 1 205 ? -12.580 -13.176 -17.375 1.00 30.95 205 GLN A O 1
ATOM 1465 N N . GLY A 1 206 ? -14.539 -12.348 -16.630 1.00 31.89 206 GLY A N 1
ATOM 1466 C CA . GLY A 1 206 ? -14.736 -13.257 -15.510 1.00 31.89 206 GLY A CA 1
ATOM 1467 C C . GLY A 1 206 ? -16.220 -13.587 -15.417 1.00 31.89 206 GLY A C 1
ATOM 1468 O O . GLY A 1 206 ? -16.995 -12.750 -14.954 1.00 31.89 206 GLY A O 1
ATOM 1469 N N . ALA A 1 207 ? -16.584 -14.770 -15.908 1.00 32.75 207 ALA A N 1
ATOM 1470 C CA . ALA A 1 207 ? -17.787 -15.522 -15.569 1.00 32.75 207 ALA A CA 1
ATOM 1471 C C . ALA A 1 207 ? -17.337 -16.958 -15.294 1.00 32.75 207 ALA A C 1
ATOM 1473 O O . ALA A 1 207 ? -16.455 -17.422 -16.055 1.00 32.75 207 ALA A O 1
#

Nearest PDB structures (foldseek):
  6eic-assembly2_A  TM=7.357E-01  e=2.230E-07  Mycobacterium tuberculosis H37Rv
  5uro-assembly1_A  TM=7.428E-01  e=2.694E-07  Trichoderma reesei QM6a
  7p0y-assembly1_A  TM=6.975E-01  e=1.348E-07  Mycobacterium tuberculosis H37Rv
  6eic-assembly3_B  TM=7.020E-01  e=1.966E-07  Mycobacterium tuberculosis H37Rv
  5olu-assembly1_A  TM=6.795E-01  e=1.462E-04  Heyndrickxia coagulans DSM 1 = ATCC 7050

Mean predicted aligned error: 11.45 Å

Sequence (207 aa):
MKKTLMAVVGAAAAALAGLGPLAPAAQAVDKVCTSYSSSSSTCVNTQRTIAGTTYSTDWYLPNVTASAVMVLNHGFSRGCGNLRGTSRSIAEKGVMVLCVNGDMTAGNPALGRDLAAALAAGTIAPPGRTLPQRIIVGGHSAGGHFAGVVGAELSRTAPQRLAGAILFLPTARLRLALGQGPGHEHPHHCVLVHGRHGGQHLWLQGA